Protein AF-A0A452YHR5-F1 (afdb_monomer)

Structure (mmCIF, N/CA/C/O backbone):
data_AF-A0A452YHR5-F1
#
_entry.id   AF-A0A452YHR5-F1
#
loop_
_atom_site.group_PDB
_atom_site.id
_atom_site.type_symbol
_atom_site.label_atom_id
_atom_site.label_alt_id
_atom_site.label_comp_id
_atom_site.label_asym_id
_atom_site.label_entity_id
_atom_site.label_seq_id
_atom_site.pdbx_PDB_ins_code
_atom_site.Cartn_x
_atom_site.Cartn_y
_atom_site.Cartn_z
_atom_site.occupancy
_atom_site.B_iso_or_equiv
_atom_site.auth_seq_id
_atom_site.auth_comp_id
_atom_site.auth_asym_id
_atom_site.auth_atom_id
_atom_site.pdbx_PDB_model_num
ATOM 1 N N . ARG A 1 1 ? 57.621 -4.417 43.851 1.00 45.47 1 ARG A N 1
ATOM 2 C CA . ARG A 1 1 ? 56.594 -4.831 42.864 1.00 45.47 1 ARG A CA 1
ATOM 3 C C . ARG A 1 1 ? 56.095 -3.572 42.159 1.00 45.47 1 ARG A C 1
ATOM 5 O O . ARG A 1 1 ? 55.389 -2.800 42.787 1.00 45.47 1 ARG A O 1
ATOM 12 N N . ARG A 1 2 ? 56.557 -3.298 40.933 1.00 43.91 2 ARG A N 1
ATOM 13 C CA . ARG A 1 2 ? 56.038 -2.210 40.080 1.00 43.91 2 ARG A CA 1
ATOM 14 C C . ARG A 1 2 ? 54.952 -2.798 39.167 1.00 43.91 2 ARG A C 1
ATOM 16 O O . ARG A 1 2 ? 55.156 -3.931 38.730 1.00 43.91 2 ARG A O 1
ATOM 23 N N . PRO A 1 3 ? 53.845 -2.101 38.869 1.00 44.78 3 PRO A N 1
ATOM 24 C CA . PRO A 1 3 ? 52.924 -2.553 37.839 1.00 44.78 3 PRO A CA 1
ATOM 25 C C . PRO A 1 3 ? 53.453 -2.122 36.463 1.00 44.78 3 PRO A C 1
ATOM 27 O O . PRO A 1 3 ? 53.864 -0.979 36.274 1.00 44.78 3 PRO A O 1
ATOM 30 N N . LEU A 1 4 ? 53.478 -3.058 35.516 1.00 45.41 4 LEU A N 1
ATOM 31 C CA . LEU A 1 4 ? 53.750 -2.799 34.104 1.00 45.41 4 LEU A CA 1
ATOM 32 C C . LEU A 1 4 ? 52.434 -2.352 33.455 1.00 45.41 4 LEU A C 1
ATOM 34 O O . LEU A 1 4 ? 51.514 -3.157 33.331 1.00 45.41 4 LEU A O 1
ATOM 38 N N . SER A 1 5 ? 52.320 -1.085 33.054 1.00 44.00 5 SER A N 1
ATOM 39 C CA . SER A 1 5 ? 51.242 -0.645 32.164 1.00 44.00 5 SER A CA 1
ATOM 40 C C . SER A 1 5 ? 51.628 -1.001 30.729 1.00 44.00 5 SER A C 1
ATOM 42 O O . SER A 1 5 ? 52.513 -0.375 30.145 1.00 44.00 5 SER A O 1
ATOM 44 N N . SER A 1 6 ? 50.990 -2.028 30.176 1.00 41.47 6 SER A N 1
ATOM 45 C CA . SER A 1 6 ? 51.087 -2.372 28.758 1.00 41.47 6 SER A CA 1
ATOM 46 C C . SER A 1 6 ? 50.337 -1.317 27.940 1.00 41.47 6 SER A C 1
ATOM 48 O O . SER A 1 6 ? 49.110 -1.295 27.916 1.00 41.47 6 SER A O 1
ATOM 50 N N . THR A 1 7 ? 51.063 -0.401 27.305 1.00 49.09 7 THR A N 1
ATOM 51 C CA . THR A 1 7 ? 50.499 0.478 26.277 1.00 49.09 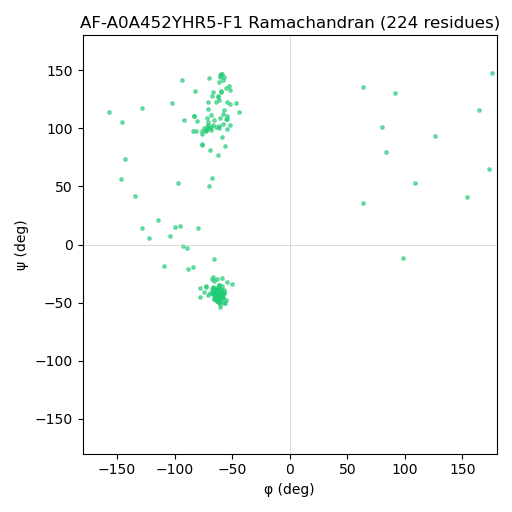7 THR A CA 1
ATOM 52 C C . THR A 1 7 ? 50.518 -0.284 24.956 1.00 49.09 7 THR A C 1
ATOM 54 O O . THR A 1 7 ? 51.556 -0.379 24.304 1.00 49.09 7 THR A O 1
ATOM 57 N N . HIS A 1 8 ? 49.384 -0.879 24.585 1.00 42.81 8 HIS A N 1
ATOM 58 C CA . HIS A 1 8 ? 49.193 -1.485 23.270 1.00 42.81 8 HIS A CA 1
ATOM 59 C C . HIS A 1 8 ? 48.975 -0.362 22.250 1.00 42.81 8 HIS A C 1
ATOM 61 O O . HIS A 1 8 ? 47.879 0.181 22.115 1.00 42.81 8 HIS A O 1
ATOM 67 N N . THR A 1 9 ? 50.047 0.052 21.583 1.00 46.38 9 THR A N 1
ATOM 68 C CA . THR A 1 9 ? 50.005 1.029 20.495 1.00 46.38 9 THR A CA 1
ATOM 69 C C . THR A 1 9 ? 49.424 0.345 19.257 1.00 46.38 9 THR A C 1
ATOM 71 O O . THR A 1 9 ? 50.116 -0.397 18.563 1.00 46.38 9 THR A O 1
ATOM 74 N N . HIS A 1 10 ? 48.135 0.562 18.982 1.00 46.38 10 HIS A N 1
ATOM 75 C CA . HIS A 1 10 ? 47.519 0.149 17.721 1.00 46.38 10 HIS A CA 1
ATOM 76 C C . HIS A 1 10 ? 48.089 1.000 16.580 1.00 46.38 10 HIS A C 1
ATOM 78 O O . HIS A 1 10 ? 47.689 2.146 16.379 1.00 46.38 10 HIS A O 1
ATOM 84 N N . HIS A 1 11 ? 49.026 0.433 15.821 1.00 48.25 11 HIS A N 1
ATOM 85 C CA . HIS A 1 11 ? 49.402 0.960 14.514 1.00 48.25 11 HIS A CA 1
ATOM 86 C C . HIS A 1 11 ? 48.226 0.766 13.549 1.00 48.25 11 HIS A C 1
ATOM 88 O O . HIS A 1 11 ? 48.025 -0.318 13.004 1.00 48.25 11 HIS A O 1
ATOM 94 N N . TYR A 1 12 ? 47.434 1.818 13.352 1.00 42.31 12 TYR A N 1
ATOM 95 C CA . TYR A 1 12 ? 46.496 1.899 12.238 1.00 42.31 12 TYR A CA 1
ATOM 96 C C . TYR A 1 12 ? 47.296 2.110 10.950 1.00 42.31 12 TYR A C 1
ATOM 98 O O . TYR A 1 12 ? 47.865 3.178 10.730 1.00 42.31 12 TYR A O 1
ATOM 106 N N . PHE A 1 13 ? 47.346 1.085 10.100 1.00 46.06 13 PHE A N 1
ATOM 107 C CA . PHE A 1 13 ? 47.679 1.275 8.693 1.00 46.06 13 PHE A CA 1
ATOM 108 C C . PHE A 1 13 ? 46.530 2.057 8.031 1.00 46.06 13 PHE A C 1
ATOM 110 O O . PHE A 1 13 ? 45.375 1.651 8.184 1.00 46.06 13 PHE A O 1
ATOM 117 N N . PRO A 1 14 ? 46.798 3.169 7.322 1.00 52.44 14 PRO A N 1
ATOM 118 C CA . PRO A 1 14 ? 45.765 3.867 6.568 1.00 52.44 14 PRO A CA 1
ATOM 119 C C . PRO A 1 14 ? 45.218 2.943 5.478 1.00 52.44 14 PRO A C 1
ATOM 121 O O . PRO A 1 14 ? 45.986 2.386 4.694 1.00 52.44 14 PRO A O 1
ATOM 124 N N . LEU A 1 15 ? 43.896 2.772 5.439 1.00 54.81 15 LEU A N 1
ATOM 125 C CA . LEU A 1 15 ? 43.231 2.092 4.332 1.00 54.81 15 LEU A CA 1
ATOM 126 C C . LEU A 1 15 ? 43.485 2.878 3.033 1.00 54.81 15 LEU A C 1
ATOM 128 O O . LEU A 1 15 ? 43.453 4.113 3.068 1.00 54.81 15 LEU A O 1
ATOM 132 N N . PRO A 1 16 ? 43.734 2.200 1.898 1.00 55.47 16 PRO A N 1
ATOM 133 C CA . PRO A 1 16 ? 43.811 2.873 0.608 1.00 55.47 16 PRO A CA 1
ATOM 134 C C . PRO A 1 16 ? 42.483 3.597 0.322 1.00 55.47 16 PRO A C 1
ATOM 136 O O . PRO A 1 16 ? 41.427 3.138 0.774 1.00 55.47 16 PRO A O 1
ATOM 139 N N . PRO A 1 17 ? 42.518 4.746 -0.376 1.00 63.16 17 PRO A N 1
ATOM 140 C CA . PRO A 1 17 ? 41.307 5.494 -0.681 1.00 63.16 17 PRO A CA 1
ATOM 141 C C . PRO A 1 17 ? 40.343 4.624 -1.504 1.00 63.16 17 PRO A C 1
ATOM 143 O O . PRO A 1 17 ? 40.800 3.795 -2.290 1.00 63.16 17 PRO A O 1
ATOM 146 N N . PRO A 1 18 ? 39.021 4.789 -1.327 1.00 61.69 18 PRO A N 1
ATOM 147 C CA . PRO A 1 18 ? 38.048 4.061 -2.124 1.00 61.69 18 PRO A CA 1
ATOM 148 C C . PRO A 1 18 ? 38.218 4.455 -3.591 1.00 61.69 18 PRO A C 1
ATOM 150 O O . PRO A 1 18 ? 38.202 5.647 -3.907 1.00 61.69 18 PRO A O 1
ATOM 153 N N . ASP A 1 19 ? 38.365 3.465 -4.471 1.00 56.28 19 ASP A N 1
ATOM 154 C CA . ASP A 1 19 ? 38.347 3.684 -5.913 1.00 56.28 19 ASP A CA 1
ATOM 155 C C . ASP A 1 19 ? 37.051 4.415 -6.268 1.00 56.28 19 ASP A C 1
ATOM 157 O O . ASP A 1 19 ? 35.945 3.886 -6.120 1.00 56.28 19 ASP A O 1
ATOM 161 N N . HIS A 1 20 ? 37.174 5.678 -6.675 1.00 58.12 20 HIS A N 1
ATOM 162 C CA . HIS A 1 20 ? 36.037 6.420 -7.183 1.00 58.12 20 HIS A CA 1
ATOM 163 C C . HIS A 1 20 ? 35.577 5.714 -8.463 1.00 58.12 20 HIS A C 1
ATOM 165 O O . HIS A 1 20 ? 36.389 5.569 -9.383 1.00 58.12 20 HIS A O 1
ATOM 171 N N . PRO A 1 21 ? 34.311 5.265 -8.558 1.00 58.03 21 PRO A N 1
ATOM 172 C CA . PRO A 1 21 ? 33.801 4.769 -9.824 1.00 58.03 21 PRO A CA 1
ATOM 173 C C . PRO A 1 21 ? 33.962 5.886 -10.862 1.00 58.03 21 PRO A C 1
ATOM 175 O O . PRO A 1 21 ? 33.830 7.063 -10.500 1.00 58.03 21 PRO A O 1
ATOM 178 N N . PRO A 1 22 ? 34.276 5.555 -12.127 1.00 53.94 22 PRO A N 1
ATOM 179 C CA . PRO A 1 22 ? 34.449 6.564 -13.158 1.00 53.94 22 PRO A CA 1
ATOM 180 C C . PRO A 1 22 ? 33.221 7.470 -13.152 1.00 53.94 22 PRO A C 1
ATOM 182 O O . PRO A 1 22 ? 32.089 6.998 -13.275 1.00 53.94 22 PRO A O 1
ATOM 185 N N . THR A 1 23 ? 33.444 8.769 -12.937 1.00 48.81 23 THR A N 1
ATOM 186 C CA . THR A 1 23 ? 32.387 9.774 -12.990 1.00 48.81 23 THR A CA 1
ATOM 187 C C . THR A 1 23 ? 31.710 9.642 -14.344 1.00 48.81 23 THR A C 1
ATOM 189 O O . THR A 1 23 ? 32.300 9.996 -15.364 1.00 48.81 23 THR A O 1
ATOM 192 N N . TYR A 1 24 ? 30.487 9.112 -14.356 1.00 51.22 24 TYR A N 1
ATOM 193 C CA . TYR A 1 24 ? 29.678 9.015 -15.559 1.00 51.22 24 TYR A CA 1
ATOM 194 C C . TYR A 1 24 ? 29.428 10.436 -16.068 1.00 51.22 24 TYR A C 1
ATOM 196 O O . TYR A 1 24 ? 28.624 11.183 -15.505 1.00 51.22 24 TYR A O 1
ATOM 204 N N . GLN A 1 25 ? 30.169 10.844 -17.096 1.00 46.34 25 GLN A N 1
ATOM 205 C CA . GLN A 1 25 ? 29.859 12.044 -17.852 1.00 46.34 25 GLN A CA 1
ATOM 206 C C . GLN A 1 25 ? 28.811 11.647 -18.888 1.00 46.34 25 GLN A C 1
ATOM 208 O O . GLN A 1 25 ? 29.137 10.896 -19.807 1.00 46.34 25 GLN A O 1
ATOM 213 N N . PRO A 1 26 ? 27.555 12.107 -18.756 1.00 50.53 26 PRO A N 1
ATOM 214 C CA . PRO A 1 26 ? 26.557 11.819 -19.768 1.00 50.53 26 PRO A CA 1
ATOM 215 C C . PRO A 1 26 ? 27.020 12.406 -21.112 1.00 50.53 26 PRO A C 1
ATOM 217 O O . PRO A 1 26 ? 27.609 13.497 -21.123 1.00 50.53 26 PRO A O 1
ATOM 220 N N . PRO A 1 27 ? 26.744 11.728 -22.240 1.00 52.50 27 PRO A N 1
ATOM 221 C CA . PRO A 1 27 ? 27.062 12.250 -23.561 1.00 52.50 27 PRO A CA 1
ATOM 222 C C . PRO A 1 27 ? 26.479 13.658 -23.707 1.00 52.50 27 PRO A C 1
ATOM 224 O O . PRO A 1 27 ? 25.356 13.936 -23.264 1.00 52.50 27 PRO A O 1
ATOM 227 N N . ARG A 1 28 ? 27.269 14.577 -24.281 1.00 57.53 28 ARG A N 1
ATOM 228 C CA . ARG A 1 28 ? 26.840 15.961 -24.513 1.00 57.53 28 ARG A CA 1
ATOM 229 C C . ARG A 1 28 ? 25.555 15.919 -25.334 1.00 57.53 28 ARG A C 1
ATOM 231 O O . ARG A 1 28 ? 25.582 15.587 -26.512 1.00 57.53 28 ARG A O 1
ATOM 238 N N . ARG A 1 29 ? 24.428 16.245 -24.693 1.00 53.81 29 ARG A N 1
ATOM 239 C CA . ARG A 1 29 ? 23.142 16.378 -25.380 1.00 53.81 29 ARG A CA 1
ATOM 240 C C . ARG A 1 29 ? 23.318 17.390 -26.517 1.00 53.81 29 ARG A C 1
ATOM 242 O O . ARG A 1 29 ? 23.868 18.466 -26.256 1.00 53.81 29 ARG A O 1
ATOM 249 N N . PRO A 1 30 ? 22.822 17.109 -27.732 1.00 49.12 30 PRO A N 1
ATOM 250 C CA . PRO A 1 30 ? 22.628 18.148 -28.730 1.00 49.12 30 PRO A CA 1
ATOM 251 C C . PRO A 1 30 ? 21.810 19.273 -28.091 1.00 49.12 30 PRO A C 1
ATOM 253 O O . PRO A 1 30 ? 20.826 19.007 -27.390 1.00 49.12 30 PRO A O 1
ATOM 256 N N . ILE A 1 31 ? 22.241 20.521 -28.275 1.00 50.75 31 ILE A N 1
ATOM 257 C CA . ILE A 1 31 ? 21.547 21.693 -27.738 1.00 50.75 31 ILE A CA 1
ATOM 258 C C . ILE A 1 31 ? 20.153 21.716 -28.368 1.00 50.75 31 ILE A C 1
ATOM 260 O O . ILE A 1 31 ? 19.977 22.114 -29.514 1.00 50.75 31 ILE A O 1
ATOM 264 N N . SER A 1 32 ? 19.151 21.249 -27.624 1.00 49.28 32 SER A N 1
ATOM 265 C CA . SER A 1 32 ? 17.760 21.388 -28.035 1.00 49.28 32 SER A CA 1
ATOM 266 C C . SER A 1 32 ? 17.417 22.879 -28.010 1.00 49.28 32 SER A C 1
ATOM 268 O O . SER A 1 32 ? 17.696 23.533 -26.997 1.00 49.28 32 SER A O 1
ATOM 270 N N . PRO A 1 33 ? 16.814 23.447 -29.068 1.00 50.03 33 PRO A N 1
ATOM 271 C CA . PRO A 1 33 ? 16.429 24.846 -29.056 1.00 50.03 33 PRO A CA 1
ATOM 272 C C . PRO A 1 33 ? 15.446 25.088 -27.908 1.00 50.03 33 PRO A C 1
ATOM 274 O O . PRO A 1 33 ? 14.494 24.337 -27.681 1.00 50.03 33 PRO A O 1
ATOM 277 N N . HIS A 1 34 ? 15.738 26.132 -27.140 1.00 45.03 34 HIS A N 1
ATOM 278 C CA . HIS A 1 34 ? 15.062 26.511 -25.909 1.00 45.03 34 HIS A CA 1
ATOM 279 C C . HIS A 1 34 ? 13.545 26.657 -26.147 1.00 45.03 34 HIS A C 1
ATOM 281 O O . HIS A 1 34 ? 13.065 27.684 -26.625 1.00 45.03 34 HIS A O 1
ATOM 287 N N . ARG A 1 35 ? 12.744 25.641 -25.795 1.00 48.53 35 ARG A N 1
ATOM 288 C CA . ARG A 1 35 ? 11.279 25.780 -25.781 1.00 48.53 35 ARG A CA 1
ATOM 289 C C . ARG A 1 35 ? 10.891 26.675 -24.607 1.00 48.53 35 ARG A C 1
ATOM 291 O O . ARG A 1 35 ? 10.840 26.232 -23.459 1.00 48.53 35 ARG A O 1
ATOM 298 N N . HIS A 1 36 ? 10.603 27.942 -24.893 1.00 45.09 36 HIS A N 1
ATOM 299 C CA . HIS A 1 36 ? 9.968 28.856 -23.949 1.00 45.09 36 HIS A CA 1
ATOM 300 C C . HIS A 1 36 ? 8.615 28.277 -23.496 1.00 45.09 36 HIS A C 1
ATOM 302 O O . HIS A 1 36 ? 7.618 28.308 -24.218 1.00 45.09 36 HIS A O 1
ATOM 308 N N . ARG A 1 37 ? 8.563 27.737 -22.272 1.00 40.94 37 ARG A N 1
ATOM 309 C CA . ARG A 1 37 ? 7.302 27.386 -21.604 1.00 40.94 37 ARG A CA 1
ATOM 310 C C . ARG A 1 37 ? 6.603 28.671 -21.161 1.00 40.94 37 ARG A C 1
ATOM 312 O O . ARG A 1 37 ? 6.883 29.195 -20.085 1.00 40.94 37 ARG A O 1
ATOM 319 N N . TYR A 1 38 ? 5.634 29.138 -21.941 1.00 35.88 38 TYR A N 1
ATOM 320 C CA . TYR A 1 38 ? 4.624 30.062 -21.427 1.00 35.88 38 TYR A CA 1
ATOM 321 C C . TYR A 1 38 ? 3.768 29.341 -20.380 1.00 35.88 38 TYR A C 1
ATOM 323 O O . TYR A 1 38 ? 2.947 28.474 -20.684 1.00 35.88 38 TYR A O 1
ATOM 331 N N . ARG A 1 39 ? 3.968 29.699 -19.111 1.00 38.19 39 ARG A N 1
ATOM 332 C CA . ARG A 1 39 ? 3.195 29.198 -17.973 1.00 38.19 39 ARG A CA 1
ATOM 333 C C . ARG A 1 39 ? 1.825 29.890 -17.960 1.00 38.19 39 ARG A C 1
ATOM 335 O O . ARG A 1 39 ? 1.651 30.911 -17.302 1.00 38.19 39 ARG A O 1
ATOM 342 N N . ARG A 1 40 ? 0.831 29.357 -18.682 1.00 39.91 40 ARG A N 1
ATOM 343 C CA . ARG A 1 40 ? -0.568 29.784 -18.487 1.00 39.91 40 ARG A CA 1
ATOM 344 C C . ARG A 1 40 ? -1.039 29.317 -17.107 1.00 39.91 40 ARG A C 1
ATOM 346 O O . ARG A 1 40 ? -1.214 28.122 -16.880 1.00 39.91 40 ARG A O 1
ATOM 353 N N . ARG A 1 41 ? -1.262 30.265 -16.191 1.00 37.56 41 ARG A N 1
ATOM 354 C CA . ARG A 1 41 ? -2.019 30.040 -14.950 1.00 37.56 41 ARG A CA 1
ATOM 355 C C . ARG A 1 41 ? -3.413 29.529 -15.326 1.00 37.56 41 ARG A C 1
ATOM 357 O O . ARG A 1 41 ? -4.177 30.261 -15.950 1.00 37.56 41 ARG A O 1
ATOM 364 N N . ARG A 1 42 ? -3.750 28.293 -14.953 1.00 38.25 42 ARG A N 1
ATOM 365 C CA . ARG A 1 42 ? -5.140 27.823 -14.947 1.00 38.25 42 ARG A CA 1
ATOM 366 C C . ARG A 1 42 ? -5.662 27.837 -13.517 1.00 38.25 42 ARG A C 1
ATOM 368 O O . ARG A 1 42 ? -5.069 27.249 -12.620 1.00 38.25 42 ARG A O 1
ATOM 375 N N . SER A 1 43 ? -6.740 28.598 -13.367 1.00 35.34 43 SER A N 1
ATOM 376 C CA . SER A 1 43 ? -7.567 28.754 -12.178 1.00 35.34 43 SER A CA 1
ATOM 377 C C . SER A 1 43 ? -8.194 27.421 -11.762 1.00 35.34 43 SER A C 1
ATOM 379 O O . SER A 1 43 ? -8.524 26.590 -12.609 1.00 35.34 43 SER A O 1
ATOM 381 N N . SER A 1 44 ? -8.337 27.244 -10.453 1.00 41.94 44 SER A N 1
ATOM 382 C CA . SER A 1 44 ? -8.972 26.118 -9.775 1.00 41.94 44 SER A CA 1
ATOM 383 C C . SER A 1 44 ? -10.439 25.934 -10.174 1.00 41.94 44 SER A C 1
ATOM 385 O O . SER A 1 44 ? -11.226 26.876 -10.098 1.00 41.94 44 SER A O 1
ATOM 387 N N . GLY A 1 45 ? -10.820 24.698 -10.496 1.00 35.03 45 GLY A N 1
ATOM 388 C CA . GLY A 1 45 ? -12.211 24.286 -10.664 1.00 35.03 45 GLY A CA 1
ATOM 389 C C . GLY A 1 45 ? -12.365 22.780 -10.462 1.00 35.03 45 GLY A C 1
ATOM 390 O O . GLY A 1 45 ? -11.830 21.988 -11.232 1.00 35.03 45 GLY A O 1
ATOM 391 N N . SER A 1 46 ? -13.078 22.399 -9.405 1.00 42.22 46 SER A N 1
ATOM 392 C CA . SER A 1 46 ? -13.462 21.027 -9.059 1.00 42.22 46 SER A CA 1
ATOM 393 C C . SER A 1 46 ? -14.515 20.455 -10.018 1.00 42.22 46 SER A C 1
ATOM 395 O O . SER A 1 46 ? -15.437 21.184 -10.380 1.00 42.22 46 SER A O 1
ATOM 397 N N . ARG A 1 47 ? -14.427 19.147 -10.331 1.00 37.50 47 ARG A N 1
ATOM 398 C CA . ARG A 1 47 ? -15.516 18.143 -10.544 1.00 37.50 47 ARG A CA 1
ATOM 399 C C . ARG A 1 47 ? -14.925 16.912 -11.260 1.00 37.50 47 ARG A C 1
ATOM 401 O O . ARG A 1 47 ? -14.272 17.050 -12.278 1.00 37.50 47 ARG A O 1
ATOM 408 N N . SER A 1 48 ? -14.915 15.744 -10.620 1.00 34.66 48 SER A N 1
ATOM 409 C CA . SER A 1 48 ? -15.974 14.715 -10.608 1.00 34.66 48 SER A CA 1
ATOM 410 C C . SER A 1 48 ? -15.997 13.808 -11.852 1.00 34.66 48 SER A C 1
ATOM 412 O O . SER A 1 48 ? -16.554 14.167 -12.877 1.00 34.66 48 SER A O 1
ATOM 414 N N . SER A 1 49 ? -15.436 12.608 -11.651 1.00 39.47 49 SER A N 1
ATOM 415 C CA . SER A 1 49 ? -15.969 11.272 -11.971 1.00 39.47 49 SER A CA 1
ATOM 416 C C . SER A 1 49 ? -16.260 10.817 -13.418 1.00 39.47 49 SER A C 1
ATOM 418 O O . SER A 1 49 ? -17.022 11.431 -14.155 1.00 39.47 49 SER A O 1
ATOM 420 N N . ARG A 1 50 ? -15.811 9.567 -13.650 1.00 38.31 50 ARG A N 1
ATOM 421 C CA . ARG A 1 50 ? -16.215 8.533 -14.630 1.00 38.31 50 ARG A CA 1
ATOM 422 C C . ARG A 1 50 ? -15.497 8.478 -15.981 1.00 38.31 50 ARG A C 1
ATOM 424 O O . ARG A 1 50 ? -15.516 9.420 -16.758 1.00 38.31 50 ARG A O 1
ATOM 431 N N . GLY A 1 51 ? -15.063 7.256 -16.303 1.00 33.41 51 GLY A N 1
ATOM 432 C CA . GLY A 1 51 ? -15.095 6.732 -17.666 1.00 33.41 51 GLY A CA 1
ATOM 433 C C . GLY A 1 51 ? -13.760 6.221 -18.181 1.00 33.41 51 GLY A C 1
ATOM 434 O O . GLY A 1 51 ? -12.999 6.969 -18.779 1.00 33.41 51 GLY A O 1
ATOM 435 N N . THR A 1 52 ? -13.533 4.921 -18.014 1.00 43.84 52 THR A N 1
ATOM 436 C CA . THR A 1 52 ? -12.654 4.113 -18.861 1.00 43.84 52 THR A CA 1
ATOM 437 C C . THR A 1 52 ? -12.925 4.388 -20.339 1.00 43.84 52 THR A C 1
ATOM 439 O O . THR A 1 52 ? -14.037 4.160 -20.813 1.00 43.84 52 THR A O 1
ATOM 442 N N . LYS A 1 53 ? -11.893 4.816 -21.073 1.00 43.12 53 LYS A N 1
ATOM 443 C CA . LYS A 1 53 ? -11.739 4.569 -22.511 1.00 43.12 53 LYS A CA 1
ATOM 444 C C . LYS A 1 53 ? -10.254 4.400 -22.817 1.00 43.12 53 LYS A C 1
ATOM 446 O O . LYS A 1 53 ? -9.509 5.372 -22.866 1.00 43.12 53 LYS A O 1
ATOM 451 N N . ASN A 1 54 ? -9.856 3.153 -23.052 1.00 43.94 54 ASN A N 1
ATOM 452 C CA . ASN A 1 54 ? -8.783 2.860 -23.993 1.00 43.94 54 ASN A CA 1
ATOM 453 C C . ASN A 1 54 ? -9.179 3.511 -25.317 1.00 43.94 54 ASN A C 1
ATOM 455 O O . ASN A 1 54 ? -10.270 3.211 -25.796 1.00 43.94 54 ASN A O 1
ATOM 459 N N . SER A 1 55 ? -8.351 4.395 -25.868 1.00 34.62 55 SER A N 1
ATOM 460 C CA . SER A 1 55 ? -8.216 4.613 -27.311 1.00 34.62 55 SER A CA 1
ATOM 461 C C . SER A 1 55 ? -7.254 5.769 -27.575 1.00 34.62 55 SER A C 1
ATOM 463 O O . SER A 1 55 ? -7.267 6.771 -26.864 1.00 34.62 55 SER A O 1
ATOM 465 N N . CYS A 1 56 ? -6.544 5.645 -28.693 1.00 35.19 56 CYS A N 1
ATOM 466 C CA . CYS A 1 56 ? -5.958 6.730 -29.471 1.00 35.19 56 CYS A CA 1
ATOM 467 C C . CYS A 1 56 ? -4.591 7.257 -29.014 1.00 35.19 56 CYS A C 1
ATOM 469 O O . CYS A 1 56 ? -4.457 8.389 -28.558 1.00 35.19 56 CYS A O 1
ATOM 471 N N . MET A 1 57 ? -3.547 6.516 -29.388 1.00 35.41 57 MET A N 1
ATOM 472 C CA . MET A 1 57 ? -2.519 7.123 -30.241 1.00 35.41 57 MET A CA 1
ATOM 473 C C . MET A 1 57 ? -3.217 7.651 -31.505 1.00 35.41 57 MET A C 1
ATOM 475 O O . MET A 1 57 ? -3.359 6.939 -32.493 1.00 35.41 57 MET A O 1
ATOM 479 N N . ALA A 1 58 ? -3.768 8.861 -31.439 1.00 38.53 58 ALA A N 1
ATOM 480 C CA . ALA A 1 58 ? -4.277 9.571 -32.603 1.00 38.53 58 ALA A CA 1
ATOM 481 C C . ALA A 1 58 ? -3.661 10.965 -32.602 1.00 38.53 58 ALA A C 1
ATOM 483 O O . ALA A 1 58 ? -3.887 11.751 -31.682 1.00 38.53 58 ALA A O 1
ATOM 484 N N . GLY A 1 59 ? -2.886 11.243 -33.647 1.00 33.34 59 GLY A N 1
ATOM 485 C CA . GLY A 1 59 ? -2.364 12.572 -33.934 1.00 33.34 59 GLY A CA 1
ATOM 486 C C . GLY A 1 59 ? -0.865 12.736 -33.713 1.00 33.34 59 GLY A C 1
ATOM 487 O O . GLY A 1 59 ? -0.457 13.705 -33.079 1.00 33.34 59 GLY A O 1
ATOM 488 N N . VAL A 1 60 ? -0.029 11.872 -34.301 1.00 38.81 60 VAL A N 1
ATOM 489 C CA . VAL A 1 60 ? 1.213 12.412 -34.872 1.00 38.81 60 VAL A CA 1
ATOM 490 C C . VAL A 1 60 ? 0.763 13.152 -36.124 1.00 38.81 60 VAL A C 1
ATOM 492 O O . VAL A 1 60 ? 0.422 12.546 -37.134 1.00 38.81 60 VAL A O 1
ATOM 495 N N . GLN A 1 61 ? 0.611 14.470 -36.003 1.00 39.44 61 GLN A N 1
ATOM 496 C CA . GLN A 1 61 ? 0.393 15.334 -37.151 1.00 39.44 61 GLN A CA 1
ATOM 497 C C . GLN A 1 61 ? 1.656 15.235 -38.010 1.00 39.44 61 GLN A C 1
ATOM 499 O O . GLN A 1 61 ? 2.683 15.834 -37.708 1.00 39.44 61 GLN A O 1
ATOM 504 N N . GLU A 1 62 ? 1.553 14.439 -39.063 1.00 45.09 62 GLU A N 1
ATOM 505 C CA . GLU A 1 62 ? 2.539 14.170 -40.108 1.00 45.09 62 GLU A CA 1
ATOM 506 C C . GLU A 1 62 ? 2.743 15.396 -41.015 1.00 45.09 62 GLU A C 1
ATOM 508 O O . GLU A 1 62 ? 2.597 15.346 -42.231 1.00 45.09 62 GLU A O 1
ATOM 513 N N . ARG A 1 63 ? 2.973 16.566 -40.410 1.00 43.94 63 ARG A N 1
ATOM 514 C CA . ARG A 1 63 ? 3.051 17.859 -41.100 1.00 43.94 63 ARG A CA 1
ATOM 515 C C . ARG A 1 63 ? 4.121 18.728 -40.449 1.00 43.94 63 ARG A C 1
ATOM 517 O O . ARG A 1 63 ? 3.782 19.652 -39.721 1.00 43.94 63 ARG A O 1
ATOM 524 N N . GLN A 1 64 ? 5.386 18.387 -40.686 1.00 37.28 64 GLN A N 1
ATOM 525 C CA . GLN A 1 64 ? 6.514 19.322 -40.857 1.00 37.28 64 GLN A CA 1
ATOM 526 C C . GLN A 1 64 ? 7.828 18.529 -40.939 1.00 37.28 64 GLN A C 1
ATOM 528 O O . GLN A 1 64 ? 8.695 18.627 -40.080 1.00 37.28 64 GLN A O 1
ATOM 533 N N . TYR A 1 65 ? 7.975 17.725 -41.989 1.00 38.00 65 TYR A N 1
ATOM 534 C CA . TYR A 1 65 ? 9.295 17.269 -42.447 1.00 38.00 65 TYR A CA 1
ATOM 535 C C . TYR A 1 65 ? 9.623 17.824 -43.844 1.00 38.00 65 TYR A C 1
ATOM 537 O O . TYR A 1 65 ? 10.491 17.314 -44.529 1.00 38.00 65 TYR A O 1
ATOM 545 N N . GLU A 1 66 ? 8.951 18.910 -44.238 1.00 35.38 66 GLU A N 1
ATOM 546 C CA . GLU A 1 66 ? 9.049 19.534 -45.570 1.00 35.38 66 GLU A CA 1
ATOM 547 C C . GLU A 1 66 ? 9.343 21.048 -45.500 1.00 35.38 66 GLU A C 1
ATOM 549 O O . GLU A 1 66 ? 9.198 21.766 -46.478 1.00 35.38 66 GLU A O 1
ATOM 554 N N . GLU A 1 67 ? 9.761 21.576 -44.342 1.00 40.50 67 GLU A N 1
ATOM 555 C CA . GLU A 1 67 ? 10.107 23.008 -44.204 1.00 40.50 67 GLU A CA 1
ATOM 556 C C . GLU A 1 67 ? 11.539 23.262 -43.709 1.00 40.50 67 GLU A C 1
ATOM 558 O O . GLU A 1 67 ? 11.920 24.409 -43.495 1.00 40.50 67 GLU A O 1
ATOM 563 N N . PHE A 1 68 ? 12.366 22.219 -43.567 1.00 37.16 68 PHE A N 1
ATOM 564 C CA . PHE A 1 68 ? 13.785 22.376 -43.209 1.00 37.16 68 PHE A CA 1
ATOM 565 C C . PHE A 1 68 ? 14.764 22.051 -44.351 1.00 37.16 68 PHE A C 1
ATOM 567 O O . PHE A 1 68 ? 15.888 22.535 -44.334 1.00 37.16 68 PHE A O 1
ATOM 574 N N . PHE A 1 69 ? 14.330 21.329 -45.391 1.00 37.25 69 PHE A N 1
ATOM 575 C CA . PHE A 1 69 ? 15.093 21.158 -46.642 1.00 37.25 69 PHE A CA 1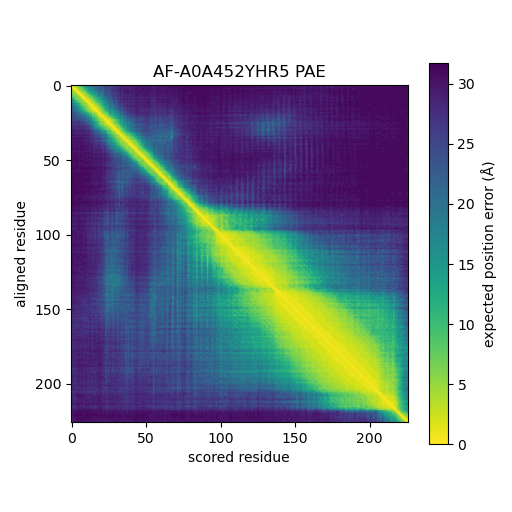
ATOM 576 C C . PHE A 1 69 ? 14.684 22.167 -47.733 1.00 37.25 69 PHE A C 1
ATOM 578 O O . PHE A 1 69 ? 15.011 22.011 -48.907 1.00 37.25 69 PHE A O 1
ATOM 585 N N . GLY A 1 70 ? 13.978 23.235 -47.351 1.00 42.88 70 GLY A N 1
ATOM 586 C CA . GLY A 1 70 ? 13.630 24.336 -48.241 1.00 42.88 70 GLY A CA 1
ATOM 587 C C . GLY A 1 70 ? 14.827 25.246 -48.491 1.00 42.88 70 GLY A C 1
ATOM 588 O O . GLY A 1 70 ? 14.975 26.259 -47.811 1.00 42.88 70 GLY A O 1
ATOM 589 N N . GLY A 1 71 ? 15.669 24.903 -49.469 1.00 41.78 71 GLY A N 1
ATOM 590 C CA . GLY A 1 71 ? 16.640 25.863 -49.995 1.00 41.78 71 GLY A CA 1
ATOM 591 C C . GLY A 1 71 ? 17.912 25.309 -50.619 1.00 41.78 71 GLY A C 1
ATOM 592 O O . GLY A 1 71 ? 18.961 25.892 -50.393 1.00 41.78 71 GLY A O 1
ATOM 593 N N . PHE A 1 72 ? 17.853 24.233 -51.401 1.00 37.78 72 PHE A N 1
ATOM 594 C CA . PHE A 1 72 ? 18.882 23.963 -52.414 1.00 37.78 72 PHE A CA 1
ATOM 595 C C . PHE A 1 72 ? 18.236 23.278 -53.624 1.00 37.78 72 PHE A C 1
ATOM 597 O O . PHE A 1 72 ? 18.603 22.179 -54.024 1.00 37.78 72 PHE A O 1
ATOM 604 N N . TYR A 1 73 ? 17.225 23.930 -54.207 1.00 41.22 73 TYR A N 1
ATOM 605 C CA . TYR A 1 73 ? 16.924 23.670 -55.611 1.00 41.22 73 TYR A CA 1
ATOM 606 C C . TYR A 1 73 ? 18.130 24.194 -56.387 1.00 41.22 73 TYR A C 1
ATOM 608 O O . TYR A 1 73 ? 18.325 25.405 -56.497 1.00 41.22 73 TYR A O 1
ATOM 616 N N . PHE A 1 74 ? 18.992 23.280 -56.831 1.00 41.25 74 PHE A N 1
ATOM 617 C CA . PHE A 1 74 ? 19.888 23.576 -57.935 1.00 41.25 74 PHE A CA 1
ATOM 618 C C . PHE A 1 74 ? 18.964 23.954 -59.090 1.00 41.25 74 PHE A C 1
ATOM 620 O O . PHE A 1 74 ? 18.144 23.145 -59.518 1.00 41.25 74 PHE A O 1
ATOM 627 N N . ASP A 1 75 ? 19.005 25.217 -59.492 1.00 41.69 75 ASP A N 1
ATOM 628 C CA . ASP A 1 75 ? 18.263 25.715 -60.640 1.00 41.69 75 ASP A CA 1
ATOM 629 C C . ASP A 1 75 ? 18.914 25.092 -61.887 1.00 41.69 75 ASP A C 1
ATOM 631 O O . ASP A 1 75 ? 19.820 25.669 -62.489 1.00 41.69 75 ASP A O 1
ATOM 635 N N . GLU A 1 76 ? 18.554 23.842 -62.204 1.00 52.59 76 GLU A N 1
ATOM 636 C CA . GLU A 1 76 ? 19.130 23.093 -63.333 1.00 52.59 76 GLU A CA 1
ATOM 637 C C . GLU A 1 76 ? 18.773 23.715 -64.694 1.00 52.59 76 GLU A C 1
ATOM 639 O O . GLU A 1 76 ? 19.427 23.425 -65.694 1.00 52.59 76 GLU A O 1
ATOM 644 N N . ASP A 1 77 ? 17.825 24.653 -64.740 1.00 51.34 77 ASP A N 1
ATOM 645 C CA . ASP A 1 77 ? 17.375 25.288 -65.980 1.00 51.34 77 ASP A CA 1
ATOM 646 C C . ASP A 1 77 ? 18.173 26.553 -66.370 1.00 51.34 77 ASP A C 1
ATOM 648 O O . ASP A 1 77 ? 17.967 27.105 -67.453 1.00 51.34 77 ASP A O 1
ATOM 652 N N . ALA A 1 78 ? 19.133 27.008 -65.552 1.00 53.47 78 ALA A N 1
ATOM 653 C CA . ALA A 1 78 ? 19.958 28.187 -65.858 1.00 53.47 78 ALA A CA 1
ATOM 654 C C . ALA A 1 78 ? 21.295 27.876 -66.571 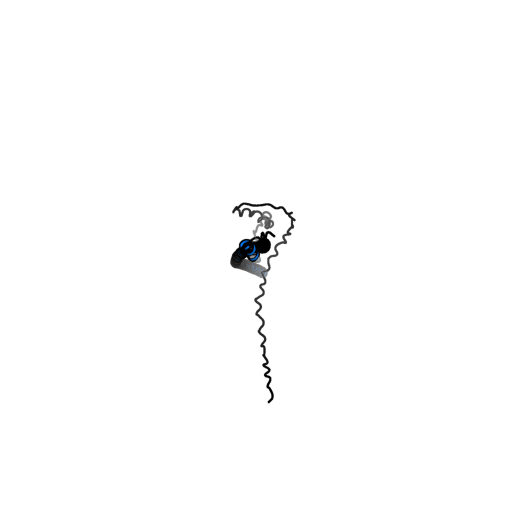1.00 53.47 78 ALA A C 1
ATOM 656 O O . ALA A 1 78 ? 22.033 28.804 -66.919 1.00 53.47 78 ALA A O 1
ATOM 657 N N . LEU A 1 79 ? 21.619 26.600 -66.827 1.00 53.66 79 LEU A N 1
ATOM 658 C CA . LEU A 1 79 ? 22.873 26.196 -67.483 1.00 53.66 79 LEU A CA 1
ATOM 659 C C . LEU A 1 79 ? 22.683 25.143 -68.588 1.00 53.66 79 LEU A C 1
ATOM 661 O O . LEU A 1 79 ? 23.505 24.251 -68.752 1.00 53.66 79 LEU A O 1
ATOM 665 N N . SER A 1 80 ? 21.648 25.272 -69.414 1.00 53.94 80 SER A N 1
ATOM 666 C CA . SER A 1 80 ? 21.574 24.575 -70.709 1.00 53.94 80 SER A CA 1
ATOM 667 C C . SER A 1 80 ? 22.035 25.496 -71.843 1.00 53.94 80 SER A C 1
ATOM 669 O O . SER A 1 80 ? 21.349 25.736 -72.833 1.00 53.94 80 SER A O 1
ATOM 671 N N . LYS A 1 81 ? 23.228 26.078 -71.689 1.00 56.78 81 LYS A N 1
ATOM 672 C CA . LYS A 1 81 ? 23.958 26.614 -72.838 1.00 56.78 81 LYS A CA 1
ATOM 673 C C . LYS A 1 81 ? 24.848 25.479 -73.305 1.00 56.78 81 LYS A C 1
ATOM 675 O O . LYS A 1 81 ? 25.799 25.153 -72.604 1.00 56.78 81 LYS A O 1
ATOM 680 N N . ASP A 1 82 ? 24.510 24.867 -74.435 1.00 60.88 82 ASP A N 1
ATOM 681 C CA . ASP A 1 82 ? 25.327 23.831 -75.066 1.00 60.88 82 ASP A CA 1
ATOM 682 C C . ASP A 1 82 ? 26.711 24.421 -75.372 1.00 60.88 82 ASP A C 1
ATOM 684 O O . ASP A 1 82 ? 26.931 25.089 -76.385 1.00 60.88 82 ASP A O 1
ATOM 688 N N . ILE A 1 83 ? 27.647 24.253 -74.438 1.00 64.06 83 ILE A N 1
ATOM 689 C CA . ILE A 1 83 ? 29.050 24.579 -74.652 1.00 64.06 83 ILE A CA 1
ATOM 690 C C . ILE A 1 83 ? 29.546 23.509 -75.616 1.00 64.06 83 ILE A C 1
ATOM 692 O O . ILE A 1 83 ? 29.703 22.351 -75.242 1.00 64.06 83 ILE A O 1
ATOM 696 N N . SER A 1 84 ? 29.735 23.887 -76.879 1.00 66.50 84 SER A N 1
ATOM 697 C CA . SER A 1 84 ? 30.320 23.001 -77.881 1.00 66.50 84 SER A CA 1
ATOM 698 C C . SER A 1 84 ? 31.730 22.613 -77.427 1.00 66.50 84 SER A C 1
ATOM 700 O O . SER A 1 84 ? 32.630 23.448 -77.443 1.00 66.50 84 SER A O 1
ATOM 702 N N . LEU A 1 85 ? 31.915 21.355 -77.014 1.00 63.06 85 LEU A N 1
ATOM 703 C CA . LEU A 1 85 ? 33.203 20.774 -76.596 1.00 63.06 85 LEU A CA 1
ATOM 704 C C . LEU A 1 85 ? 34.079 20.364 -77.797 1.00 63.06 85 LEU A C 1
ATOM 706 O O . LEU A 1 85 ? 35.040 19.613 -77.651 1.00 63.06 85 LEU A O 1
ATOM 710 N N . ASP A 1 86 ? 33.737 20.830 -78.996 1.00 72.50 86 ASP A N 1
ATOM 711 C CA . ASP A 1 86 ? 34.447 20.494 -80.225 1.00 72.50 86 ASP A CA 1
ATOM 712 C C . ASP A 1 86 ? 35.826 21.179 -80.241 1.00 72.50 86 ASP A C 1
ATOM 714 O O . ASP A 1 86 ? 35.927 22.405 -80.191 1.00 72.50 86 ASP A O 1
ATOM 718 N N . GLY A 1 87 ? 36.895 20.378 -80.253 1.00 65.81 87 GLY A N 1
ATOM 719 C CA . GLY A 1 87 ? 38.286 20.840 -80.144 1.00 65.81 87 GLY A CA 1
ATOM 720 C C . GLY A 1 87 ? 38.904 20.747 -78.742 1.00 65.81 87 GLY A C 1
ATOM 721 O O . GLY A 1 87 ? 40.131 20.822 -78.634 1.00 65.81 87 GLY A O 1
ATOM 722 N N . LEU A 1 88 ? 38.106 20.485 -77.698 1.00 75.81 88 LEU A N 1
ATOM 723 C CA . LEU A 1 88 ? 38.609 20.290 -76.331 1.00 75.81 88 LEU A CA 1
ATOM 724 C C . LEU A 1 88 ? 39.561 19.090 -76.244 1.00 75.81 88 LEU A C 1
ATOM 726 O O . LEU A 1 88 ? 40.559 19.140 -75.533 1.00 75.81 88 LEU A O 1
ATOM 730 N N . ASP A 1 89 ? 39.299 18.036 -77.018 1.00 75.50 89 ASP A N 1
ATOM 731 C CA . ASP A 1 89 ? 40.159 16.851 -77.081 1.00 75.50 89 ASP A CA 1
ATOM 732 C C . ASP A 1 89 ? 41.582 17.207 -77.528 1.00 75.50 89 ASP A C 1
ATOM 734 O O . ASP A 1 89 ? 42.558 16.644 -77.036 1.00 75.50 89 ASP A O 1
ATOM 738 N N . LYS A 1 90 ? 41.715 18.187 -78.430 1.00 74.38 90 LYS A N 1
ATOM 739 C CA . LYS A 1 90 ? 43.008 18.639 -78.946 1.00 74.38 90 LYS A CA 1
ATOM 740 C C . LYS A 1 90 ? 43.765 19.482 -77.916 1.00 74.38 90 LYS A C 1
ATOM 742 O O . LYS A 1 90 ? 44.963 19.278 -77.756 1.00 74.38 90 LYS A O 1
ATOM 747 N N . GLU A 1 91 ? 43.074 20.369 -77.198 1.00 69.69 91 GLU A N 1
ATOM 748 C CA . GLU A 1 91 ? 43.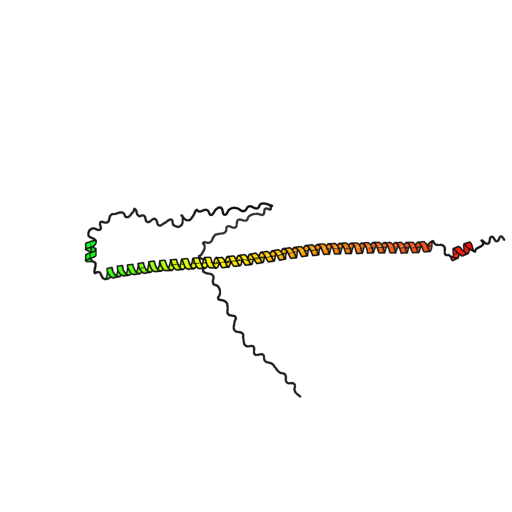657 21.143 -76.088 1.00 69.69 91 GLU A CA 1
ATOM 749 C C . GLU A 1 91 ? 44.037 20.240 -74.904 1.00 69.69 91 GLU A C 1
ATOM 751 O O . GLU A 1 91 ? 45.085 20.419 -74.282 1.00 69.69 91 GLU A O 1
ATOM 756 N N . LEU A 1 92 ? 43.229 19.215 -74.622 1.00 72.00 92 LEU A N 1
ATOM 757 C CA . LEU A 1 92 ? 43.522 18.230 -73.589 1.00 72.00 92 LEU A CA 1
ATOM 758 C C . LEU A 1 92 ? 44.773 17.418 -73.944 1.00 72.00 92 LEU A C 1
ATOM 760 O O . LEU A 1 92 ? 45.631 17.263 -73.079 1.00 72.00 92 LEU A O 1
ATOM 764 N N . GLU A 1 93 ? 44.909 16.961 -75.198 1.00 70.12 93 GLU A N 1
ATOM 765 C CA . GLU A 1 93 ? 46.121 16.305 -75.728 1.00 70.12 93 GLU A CA 1
ATOM 766 C C . GLU A 1 93 ? 47.375 17.183 -75.608 1.00 70.12 93 GLU A C 1
ATOM 768 O O . GLU A 1 93 ? 48.436 16.695 -75.218 1.00 70.12 93 GLU A O 1
ATOM 773 N N . GLU A 1 94 ? 47.257 18.481 -75.893 1.00 73.06 94 GLU A N 1
ATOM 774 C CA . GLU A 1 94 ? 48.368 19.440 -75.844 1.00 73.06 94 GLU A CA 1
ATOM 775 C C . GLU A 1 94 ? 48.871 19.677 -74.407 1.00 73.06 94 GLU A C 1
ATOM 777 O O . GLU A 1 94 ? 50.067 19.883 -74.178 1.00 73.06 94 GLU A O 1
ATOM 782 N N . HIS A 1 95 ? 47.978 19.557 -73.419 1.00 65.19 95 HIS A N 1
ATOM 783 C CA . HIS A 1 95 ? 48.270 19.757 -71.998 1.00 65.19 95 HIS A CA 1
ATOM 784 C C . HIS A 1 95 ? 48.397 18.460 -71.173 1.00 65.19 95 HIS A C 1
ATOM 786 O O . HIS A 1 95 ? 48.578 18.532 -69.954 1.00 65.19 95 HIS A O 1
ATOM 792 N N . LYS A 1 96 ? 48.387 17.275 -71.804 1.00 66.19 96 LYS A N 1
ATOM 793 C CA . LYS A 1 96 ? 48.449 15.963 -71.119 1.00 66.19 96 LYS A CA 1
ATOM 794 C C . LYS A 1 96 ? 49.629 15.775 -70.172 1.00 66.19 96 LYS A C 1
ATOM 796 O O . LYS A 1 96 ? 49.501 15.078 -69.170 1.00 66.19 96 LYS A O 1
ATOM 801 N N . ASN A 1 97 ? 50.766 16.392 -70.481 1.00 71.81 97 ASN A N 1
ATOM 802 C CA . ASN A 1 97 ? 52.009 16.215 -69.729 1.00 71.81 97 ASN A CA 1
ATOM 803 C C . ASN A 1 97 ? 52.276 17.355 -68.736 1.00 71.81 97 ASN A C 1
ATOM 805 O O . ASN A 1 97 ? 53.400 17.503 -68.258 1.00 71.81 97 ASN A O 1
ATOM 809 N N . TYR A 1 98 ? 51.277 18.188 -68.422 1.00 81.38 98 TYR A N 1
ATOM 810 C CA . TYR A 1 98 ? 51.429 19.160 -67.344 1.00 81.38 98 TYR A CA 1
ATOM 811 C C . TYR A 1 98 ? 51.454 18.430 -65.998 1.00 81.38 98 TYR A C 1
ATOM 813 O O . TYR A 1 98 ? 50.409 18.114 -65.430 1.00 81.38 98 TYR A O 1
ATOM 821 N N . ASP A 1 99 ? 52.655 18.227 -65.455 1.00 81.75 99 ASP A N 1
ATOM 822 C CA . ASP A 1 99 ? 52.878 17.637 -64.126 1.00 81.75 99 ASP A CA 1
ATOM 823 C C . ASP A 1 99 ? 52.028 18.314 -63.034 1.00 81.75 99 ASP A C 1
ATOM 825 O O . ASP A 1 99 ? 51.528 17.673 -62.108 1.00 81.75 99 ASP A O 1
ATOM 829 N N . VAL A 1 100 ? 51.799 19.625 -63.165 1.00 84.25 100 VAL A N 1
ATOM 830 C CA . VAL A 1 100 ? 50.930 20.400 -62.267 1.00 84.25 100 VAL A CA 1
ATOM 831 C C . VAL A 1 100 ? 49.457 19.990 -62.404 1.00 84.25 100 VAL A C 1
ATOM 833 O O . VAL A 1 100 ? 48.778 19.826 -61.398 1.00 84.25 100 VAL A O 1
ATOM 836 N N . LEU A 1 101 ? 48.950 19.769 -63.618 1.00 83.56 101 LEU A N 1
ATOM 837 C CA . LEU A 1 101 ? 47.561 19.349 -63.832 1.00 83.56 101 LEU A CA 1
ATOM 838 C C . LEU A 1 101 ? 47.343 17.902 -63.368 1.00 83.56 101 LEU A C 1
ATOM 840 O O . LEU A 1 101 ? 46.376 17.624 -62.664 1.00 83.56 101 LEU A O 1
ATOM 844 N N . ILE A 1 102 ? 48.279 17.002 -63.685 1.00 84.94 102 ILE A N 1
ATOM 845 C CA . ILE A 1 102 ? 48.263 15.607 -63.218 1.00 84.94 102 ILE A CA 1
ATOM 846 C C . ILE A 1 102 ? 48.294 15.557 -61.681 1.00 84.94 102 ILE A C 1
ATOM 848 O O . ILE A 1 102 ? 47.515 14.829 -61.064 1.00 84.94 102 ILE A O 1
ATOM 852 N N . SER A 1 103 ? 49.149 16.354 -61.033 1.00 84.94 103 SER A N 1
ATOM 853 C CA . SER A 1 103 ? 49.213 16.407 -59.565 1.00 84.94 103 SER A CA 1
ATOM 854 C C . SER A 1 103 ? 47.949 16.995 -58.930 1.00 84.94 103 SER A C 1
ATOM 856 O O . SER A 1 103 ? 47.501 16.485 -57.904 1.00 84.94 103 SER A O 1
ATOM 858 N N . ILE A 1 104 ? 47.321 18.003 -59.545 1.00 87.62 104 ILE A N 1
ATOM 859 C CA . ILE A 1 104 ? 46.036 18.547 -59.080 1.00 87.62 104 ILE A CA 1
ATOM 860 C C . ILE A 1 104 ? 44.916 17.507 -59.216 1.00 87.62 104 ILE A C 1
ATOM 862 O O . ILE A 1 104 ? 44.183 17.292 -58.251 1.00 87.62 104 ILE A O 1
ATOM 866 N N . LEU A 1 105 ? 44.797 16.831 -60.364 1.00 86.00 105 LEU A N 1
ATOM 867 C CA . LEU A 1 105 ? 43.757 15.821 -60.599 1.00 86.00 105 LEU A CA 1
ATOM 868 C C . LEU A 1 105 ? 43.926 14.602 -59.681 1.00 86.00 105 LEU A C 1
ATOM 870 O O . LEU A 1 105 ? 42.965 14.186 -59.040 1.00 86.00 105 LEU A O 1
ATOM 874 N N . THR A 1 106 ? 45.150 14.089 -59.534 1.00 87.62 106 THR A N 1
ATOM 875 C CA . THR A 1 106 ? 45.442 12.970 -58.616 1.00 87.62 106 THR A CA 1
ATOM 876 C C . THR A 1 106 ? 45.248 13.349 -57.146 1.00 87.62 106 THR A C 1
ATOM 878 O O . THR A 1 106 ? 44.860 12.510 -56.334 1.00 87.62 106 THR A O 1
ATOM 881 N N . ASN A 1 107 ? 45.487 14.607 -56.765 1.00 90.12 107 ASN A N 1
ATOM 882 C CA . ASN A 1 107 ? 45.172 15.084 -55.420 1.00 90.12 107 ASN A CA 1
ATOM 883 C C . ASN A 1 107 ? 43.658 15.262 -55.211 1.00 90.12 107 ASN A C 1
ATOM 885 O O . ASN A 1 107 ? 43.158 14.950 -54.134 1.00 90.12 107 ASN A O 1
ATOM 889 N N . GLY A 1 108 ? 42.926 15.713 -56.233 1.00 89.62 108 GLY A N 1
ATOM 890 C CA . GLY A 1 108 ? 41.464 15.792 -56.213 1.00 89.62 108 GLY A CA 1
ATOM 891 C C . GLY A 1 108 ? 40.801 14.417 -56.086 1.00 89.62 108 GLY A C 1
ATOM 892 O O . GLY A 1 108 ? 39.847 14.263 -55.324 1.00 89.62 108 GLY A O 1
ATOM 893 N N . GLU A 1 109 ? 41.349 13.402 -56.758 1.00 89.50 109 GLU A N 1
ATOM 894 C CA . GLU A 1 109 ? 40.946 11.999 -56.603 1.00 89.50 109 GLU A CA 1
ATOM 895 C C . GLU A 1 109 ? 41.166 11.519 -55.160 1.00 89.50 109 GLU A C 1
ATOM 897 O O . GLU A 1 109 ? 40.215 11.107 -54.501 1.00 89.50 109 GLU A O 1
ATOM 902 N N . LYS A 1 110 ? 42.366 11.728 -54.597 1.00 92.25 110 LYS A N 1
ATOM 903 C CA . LYS A 1 110 ? 42.654 11.410 -53.185 1.00 92.25 110 LYS A CA 1
ATOM 904 C C . LYS A 1 110 ? 41.724 12.127 -52.206 1.00 92.25 110 LYS A C 1
ATOM 906 O O . LYS A 1 110 ? 41.338 11.546 -51.197 1.00 92.25 110 LYS A O 1
ATOM 911 N N . GLN A 1 111 ? 41.375 13.386 -52.466 1.00 90.56 111 GLN A N 1
ATOM 912 C CA . GLN A 1 111 ? 40.450 14.140 -51.616 1.00 90.56 111 GLN A CA 1
ATOM 913 C C . GLN A 1 111 ? 39.025 13.581 -51.682 1.00 90.56 111 GLN A C 1
ATOM 915 O O . GLN A 1 111 ? 38.368 13.503 -50.645 1.00 90.56 111 GLN A O 1
ATOM 920 N N . ARG A 1 112 ? 38.560 13.150 -52.861 1.00 91.62 112 ARG A N 1
ATOM 921 C CA . ARG A 1 112 ? 37.273 12.451 -53.007 1.00 91.62 112 ARG A CA 1
ATOM 922 C C . ARG A 1 112 ? 37.275 11.101 -52.294 1.00 91.62 112 ARG A C 1
ATOM 924 O O . ARG A 1 112 ? 36.308 10.785 -51.606 1.00 91.62 112 ARG A O 1
ATOM 931 N N . ASP A 1 113 ? 38.359 10.343 -52.393 1.00 91.69 113 ASP A N 1
ATOM 932 C CA . ASP A 1 113 ? 38.497 9.065 -51.687 1.00 91.69 113 ASP A CA 1
ATOM 933 C C . ASP A 1 113 ? 38.501 9.269 -50.165 1.00 91.69 113 ASP A C 1
ATOM 935 O O . ASP A 1 113 ? 37.845 8.541 -49.423 1.00 91.69 113 ASP A O 1
ATOM 939 N N . MET A 1 114 ? 39.171 10.318 -49.678 1.00 91.31 114 MET A N 1
ATOM 940 C CA . MET A 1 114 ? 39.120 10.693 -48.263 1.00 91.31 114 MET A CA 1
ATOM 941 C C . MET A 1 114 ? 37.719 11.136 -47.832 1.00 91.31 114 MET A C 1
ATOM 943 O O . MET A 1 114 ? 37.278 10.742 -46.755 1.00 91.31 114 MET A O 1
ATOM 947 N N . ALA A 1 115 ? 37.016 11.928 -48.645 1.00 93.06 115 ALA A N 1
ATOM 948 C CA . ALA A 1 115 ? 35.658 12.375 -48.344 1.00 93.06 115 ALA A CA 1
ATOM 949 C C . ALA A 1 115 ? 34.686 11.190 -48.257 1.00 93.06 115 ALA A C 1
ATOM 951 O O . ALA A 1 115 ? 34.015 11.032 -47.241 1.00 93.06 115 ALA A O 1
ATOM 952 N N . THR A 1 116 ? 34.697 10.303 -49.255 1.00 94.44 116 THR A N 1
ATOM 953 C CA . THR A 1 116 ? 33.855 9.093 -49.269 1.00 94.44 116 THR A CA 1
ATOM 954 C C . THR A 1 116 ? 34.177 8.149 -48.108 1.00 94.44 116 THR A C 1
ATOM 956 O O . THR A 1 116 ? 33.271 7.597 -47.485 1.00 94.44 116 THR A O 1
ATOM 959 N N . MET A 1 117 ? 35.454 8.005 -47.740 1.00 94.12 117 MET A N 1
ATOM 960 C CA . MET A 1 117 ? 35.862 7.231 -46.566 1.00 94.12 117 MET A CA 1
ATOM 961 C C . MET A 1 117 ? 35.383 7.866 -45.251 1.00 94.12 117 MET A C 1
ATOM 963 O O . MET A 1 117 ? 34.923 7.156 -44.358 1.00 94.12 117 MET A O 1
ATOM 967 N N . VAL A 1 118 ? 35.486 9.191 -45.103 1.00 95.12 118 VAL A N 1
ATOM 968 C CA . VAL A 1 118 ? 35.006 9.905 -43.907 1.00 95.12 118 VAL A CA 1
ATOM 969 C C . VAL A 1 118 ? 33.486 9.819 -43.792 1.00 95.12 118 VAL A C 1
ATOM 971 O O . VAL A 1 118 ? 32.991 9.579 -42.695 1.00 95.12 118 VAL A O 1
ATOM 974 N N . GLU A 1 119 ? 32.754 9.953 -44.897 1.00 93.38 119 GLU A N 1
ATOM 975 C CA . GLU A 1 119 ? 31.299 9.761 -44.944 1.00 93.38 119 GLU A CA 1
ATOM 976 C C . GLU A 1 119 ? 30.907 8.334 -44.545 1.00 93.38 119 GLU A C 1
ATOM 978 O O . GLU A 1 119 ? 30.016 8.153 -43.715 1.00 93.38 119 GLU A O 1
ATOM 983 N N . GLY A 1 120 ? 31.620 7.323 -45.053 1.00 94.31 120 GLY A N 1
ATOM 984 C CA . GLY A 1 120 ? 31.424 5.929 -44.650 1.00 94.31 120 GLY A CA 1
ATOM 985 C C . GLY A 1 120 ? 31.676 5.711 -43.156 1.00 94.31 120 GLY A C 1
ATOM 986 O O . GLY A 1 120 ? 30.842 5.131 -42.462 1.00 94.31 120 GLY A O 1
ATOM 987 N N . ASN A 1 121 ? 32.785 6.237 -42.631 1.00 95.31 121 ASN A N 1
ATOM 988 C CA . ASN A 1 121 ? 33.101 6.165 -41.202 1.00 95.31 121 ASN A CA 1
ATOM 989 C C . ASN A 1 121 ? 32.054 6.886 -40.344 1.00 95.31 121 ASN A C 1
ATOM 991 O O . ASN A 1 121 ? 31.689 6.386 -39.283 1.00 95.31 121 ASN A O 1
ATOM 995 N N . LEU A 1 122 ? 31.555 8.042 -40.791 1.00 94.94 122 LEU A N 1
ATOM 996 C CA . LEU A 1 122 ? 30.506 8.778 -40.091 1.00 94.94 122 LEU A CA 1
ATOM 997 C C . LEU A 1 122 ? 29.197 7.982 -40.066 1.00 94.94 122 LEU A C 1
ATOM 999 O O . LEU A 1 122 ? 28.576 7.893 -39.010 1.00 94.94 122 LEU A O 1
ATOM 1003 N N . GLY A 1 123 ? 28.827 7.352 -41.184 1.00 94.19 123 GLY A N 1
ATOM 1004 C CA . GLY A 1 123 ? 27.660 6.472 -41.259 1.00 94.19 123 GLY A CA 1
ATOM 1005 C C . GLY A 1 123 ? 27.773 5.258 -40.332 1.00 94.19 123 GLY A C 1
ATOM 1006 O O . GLY A 1 123 ? 26.807 4.913 -39.655 1.00 94.19 123 GLY A O 1
ATOM 1007 N N . HIS A 1 124 ? 28.959 4.650 -40.236 1.00 94.12 124 HIS A N 1
ATOM 1008 C CA . HIS A 1 124 ? 29.216 3.567 -39.282 1.00 94.12 124 HIS A CA 1
ATOM 1009 C C . HIS A 1 124 ? 29.108 4.036 -37.828 1.00 94.12 124 HIS A C 1
ATOM 1011 O O . HIS A 1 124 ? 28.420 3.402 -37.033 1.00 94.12 124 HIS A O 1
ATOM 1017 N N . ILE A 1 125 ? 29.715 5.177 -37.489 1.00 95.25 125 ILE A N 1
ATOM 1018 C CA . ILE A 1 125 ? 29.626 5.751 -36.139 1.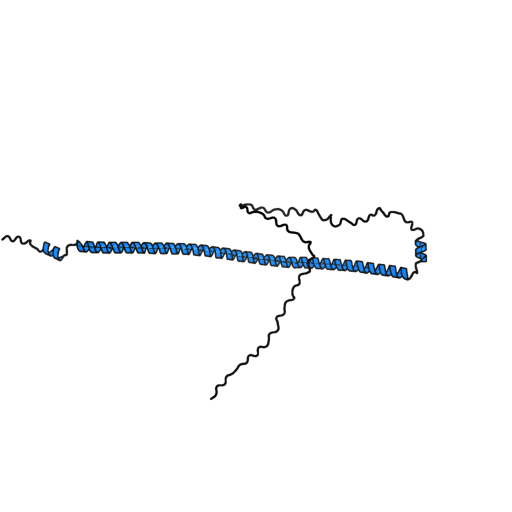00 95.25 125 ILE A CA 1
ATOM 1019 C C . ILE A 1 125 ? 28.172 6.084 -35.783 1.00 95.25 125 ILE A C 1
ATOM 1021 O O . ILE A 1 125 ? 27.746 5.845 -34.657 1.00 95.25 125 ILE A O 1
ATOM 1025 N N . GLU A 1 126 ? 27.394 6.630 -36.717 1.00 95.38 126 GLU A N 1
ATOM 1026 C CA . GLU A 1 126 ? 25.978 6.923 -36.487 1.00 95.38 126 GLU A CA 1
ATOM 1027 C C . GLU A 1 126 ? 25.174 5.646 -36.213 1.00 95.38 126 GLU A C 1
ATOM 1029 O O . GLU A 1 126 ? 24.396 5.606 -35.258 1.00 95.38 126 GLU A O 1
ATOM 1034 N N . GLN A 1 127 ? 25.399 4.587 -36.995 1.00 95.44 127 GLN A N 1
ATOM 1035 C CA . GLN A 1 127 ? 24.769 3.284 -36.768 1.00 95.44 127 GLN A CA 1
ATOM 1036 C C . GLN A 1 127 ? 25.135 2.702 -35.399 1.00 95.44 127 GLN A C 1
ATOM 1038 O O . GLN A 1 127 ? 24.240 2.257 -34.678 1.00 95.44 127 GLN A O 1
ATOM 1043 N N . ASP A 1 128 ? 26.409 2.765 -35.014 1.00 94.44 128 ASP A N 1
ATOM 1044 C CA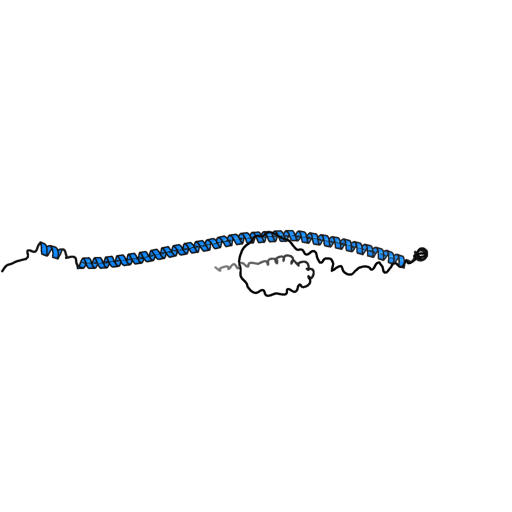 . ASP A 1 128 ? 26.878 2.294 -33.709 1.00 94.44 128 ASP A CA 1
ATOM 1045 C C . ASP A 1 128 ? 26.229 3.084 -32.561 1.00 94.44 128 ASP A C 1
ATOM 1047 O O . ASP A 1 128 ? 25.744 2.499 -31.594 1.00 94.44 128 ASP A O 1
ATOM 1051 N N . LEU A 1 129 ? 26.123 4.412 -32.688 1.00 94.25 129 LEU A N 1
ATOM 1052 C CA . LEU A 1 129 ? 25.471 5.261 -31.686 1.00 94.25 129 LEU A CA 1
ATOM 1053 C C . LEU A 1 129 ? 23.970 4.985 -31.561 1.00 94.25 129 LEU A C 1
ATOM 1055 O O . LEU A 1 129 ? 23.432 4.994 -30.451 1.00 94.25 129 LEU A O 1
ATOM 1059 N N . ILE A 1 130 ? 23.280 4.749 -32.679 1.00 93.00 130 ILE A N 1
ATOM 1060 C CA . ILE A 1 130 ? 21.866 4.352 -32.667 1.00 93.00 130 ILE A CA 1
ATOM 1061 C C . ILE A 1 130 ? 21.718 3.000 -31.967 1.00 93.00 130 ILE A C 1
ATOM 1063 O O . ILE A 1 130 ? 20.818 2.832 -31.141 1.00 93.00 130 ILE A O 1
ATOM 1067 N N . GLN A 1 131 ? 22.609 2.053 -32.259 1.00 92.75 131 GLN A N 1
ATOM 1068 C CA . GLN A 1 131 ? 22.580 0.725 -31.663 1.00 92.75 131 GLN A CA 1
ATOM 1069 C C . GLN A 1 131 ? 22.824 0.770 -30.148 1.00 92.75 131 GLN A C 1
ATOM 1071 O O . GLN A 1 131 ? 22.091 0.124 -29.393 1.00 92.75 131 GLN A O 1
ATOM 1076 N N . ASP A 1 132 ? 23.795 1.564 -29.696 1.00 91.75 132 ASP A N 1
ATOM 1077 C CA . ASP A 1 132 ? 24.054 1.792 -28.273 1.00 91.75 132 ASP A CA 1
ATOM 1078 C C . ASP A 1 132 ? 22.863 2.477 -27.590 1.00 91.75 132 ASP A C 1
ATOM 1080 O O . ASP A 1 132 ? 22.447 2.058 -26.511 1.00 91.75 132 ASP A O 1
ATOM 1084 N N . TYR A 1 133 ? 22.235 3.461 -28.244 1.00 91.94 133 TYR A N 1
ATOM 1085 C CA . TYR A 1 133 ? 21.034 4.109 -27.713 1.00 91.94 133 TYR A CA 1
ATOM 1086 C C . TYR A 1 133 ? 19.858 3.134 -27.548 1.00 91.94 133 TYR A C 1
ATOM 1088 O O . TYR A 1 133 ? 19.160 3.178 -26.531 1.00 91.94 133 TYR A O 1
ATOM 1096 N N . ILE A 1 134 ? 19.630 2.249 -28.525 1.00 88.50 134 ILE A N 1
ATOM 1097 C CA . ILE A 1 134 ? 18.584 1.218 -28.443 1.00 88.50 134 ILE A CA 1
ATOM 1098 C C . ILE A 1 134 ? 18.884 0.250 -27.296 1.00 88.50 134 ILE A C 1
ATOM 1100 O O . ILE A 1 134 ? 18.002 -0.060 -26.501 1.00 88.50 134 ILE A O 1
ATOM 1104 N N . LYS A 1 135 ? 20.137 -0.183 -27.158 1.00 89.38 135 LYS A N 1
ATOM 1105 C CA . LYS A 1 135 ? 20.552 -1.085 -26.080 1.00 89.38 135 LYS A CA 1
ATOM 1106 C C . LYS A 1 135 ? 20.385 -0.455 -24.693 1.00 89.38 135 LYS A C 1
ATOM 1108 O O . LYS A 1 135 ? 19.917 -1.113 -23.763 1.00 89.38 135 LYS A O 1
ATOM 1113 N N . ASP A 1 136 ? 20.736 0.818 -24.547 1.00 89.19 136 ASP A N 1
ATOM 1114 C CA . ASP A 1 136 ? 20.537 1.558 -23.298 1.00 89.19 136 ASP A CA 1
ATOM 1115 C C . ASP A 1 136 ? 19.046 1.764 -22.984 1.00 89.19 136 ASP A C 1
ATOM 1117 O O . ASP A 1 136 ? 18.661 1.838 -21.811 1.00 89.19 136 ASP A O 1
ATOM 1121 N N . ASN A 1 137 ? 18.186 1.819 -24.008 1.00 90.50 137 ASN A N 1
ATOM 1122 C CA . ASN A 1 137 ? 16.739 1.907 -23.830 1.00 90.50 137 ASN A CA 1
ATOM 1123 C C . ASN A 1 137 ? 16.174 0.682 -23.101 1.00 90.50 137 ASN A C 1
ATOM 1125 O O . ASN A 1 137 ? 15.402 0.864 -22.161 1.00 90.50 137 ASN A O 1
ATOM 1129 N N . ASP A 1 138 ? 16.610 -0.529 -23.455 1.00 90.00 138 ASP A N 1
ATOM 1130 C CA . ASP A 1 138 ? 16.177 -1.760 -22.778 1.00 90.00 138 ASP A CA 1
ATOM 1131 C C . ASP A 1 138 ? 16.522 -1.725 -21.282 1.00 90.00 138 ASP A C 1
ATOM 1133 O O . ASP A 1 138 ? 15.701 -2.068 -20.431 1.00 90.00 138 ASP A O 1
ATOM 1137 N N . SER A 1 139 ? 17.716 -1.231 -20.938 1.00 92.31 139 SER A N 1
ATOM 1138 C CA . SER A 1 139 ? 18.138 -1.044 -19.543 1.00 92.31 139 SER A CA 1
ATOM 1139 C C . SER A 1 139 ? 17.249 -0.039 -18.797 1.00 92.31 139 SER A C 1
ATOM 1141 O O . SER A 1 139 ? 16.864 -0.268 -17.647 1.00 92.31 139 SER A O 1
ATOM 1143 N N . LEU A 1 140 ? 16.861 1.059 -19.455 1.00 91.94 140 LEU A N 1
ATOM 1144 C CA . LEU A 1 140 ? 15.941 2.048 -18.888 1.00 91.94 140 LEU A CA 1
ATOM 1145 C C . LEU A 1 140 ? 14.536 1.471 -18.679 1.00 91.94 140 LEU A C 1
ATOM 1147 O O . LEU A 1 140 ? 13.914 1.769 -17.658 1.00 91.94 140 LEU A O 1
ATOM 1151 N N . VAL A 1 141 ? 14.045 0.652 -19.613 1.00 94.44 141 VAL A N 1
ATOM 1152 C CA . VAL A 1 141 ? 12.756 -0.044 -19.484 1.00 94.44 141 VAL A CA 1
ATOM 1153 C C . VAL A 1 141 ? 12.792 -1.006 -18.298 1.00 94.44 141 VAL A C 1
ATOM 1155 O O . VAL A 1 141 ? 11.913 -0.938 -17.443 1.00 94.44 141 VAL A O 1
ATOM 1158 N N . LEU A 1 142 ? 13.852 -1.806 -18.159 1.00 95.56 142 LEU A N 1
ATOM 1159 C CA . LEU A 1 142 ? 14.020 -2.697 -17.006 1.00 95.56 142 LEU A CA 1
ATOM 1160 C C . LEU A 1 142 ? 14.043 -1.934 -15.677 1.00 95.56 142 LEU A C 1
ATOM 1162 O O . LEU A 1 142 ? 13.411 -2.355 -14.709 1.00 95.56 142 LEU A O 1
ATOM 1166 N N . LEU A 1 143 ? 14.746 -0.800 -15.616 1.00 95.94 143 LEU A N 1
ATOM 1167 C CA . LEU A 1 143 ? 14.756 0.042 -14.420 1.00 95.94 143 LEU A CA 1
ATOM 1168 C C . LEU A 1 143 ? 13.362 0.604 -14.117 1.00 95.94 143 LEU A C 1
ATOM 1170 O O . LEU A 1 143 ? 12.953 0.646 -12.957 1.00 95.94 143 LEU A O 1
ATOM 1174 N N . HIS A 1 144 ? 12.632 1.042 -15.142 1.00 96.81 144 HIS A N 1
ATOM 1175 C CA . HIS A 1 144 ? 11.261 1.514 -14.985 1.00 96.81 144 HIS A CA 1
ATOM 1176 C C . HIS A 1 144 ? 10.353 0.410 -14.429 1.00 96.81 144 HIS A C 1
ATOM 1178 O O . HIS A 1 144 ? 9.587 0.673 -13.503 1.00 96.81 144 HIS A O 1
ATOM 1184 N N . ASP A 1 145 ? 10.480 -0.817 -14.929 1.00 97.12 145 ASP A N 1
ATOM 1185 C CA . ASP A 1 145 ? 9.709 -1.962 -14.444 1.00 97.12 145 ASP A CA 1
ATOM 1186 C C . ASP A 1 145 ? 10.052 -2.288 -12.982 1.00 97.12 145 ASP A C 1
ATOM 1188 O O . ASP A 1 145 ? 9.154 -2.457 -12.161 1.00 97.12 145 ASP A O 1
ATOM 1192 N N . GLN A 1 146 ? 11.332 -2.243 -12.600 1.00 97.88 146 GLN A N 1
ATOM 1193 C CA . GLN A 1 146 ? 11.752 -2.416 -11.202 1.00 97.88 146 GLN A CA 1
ATOM 1194 C C . GLN A 1 146 ? 11.205 -1.328 -10.270 1.00 97.88 146 GLN A C 1
ATOM 1196 O O . GLN A 1 146 ? 10.797 -1.616 -9.141 1.00 97.88 146 GLN A O 1
ATOM 1201 N N . ILE A 1 147 ? 11.206 -0.069 -10.717 1.00 97.69 147 ILE A N 1
ATOM 1202 C CA . ILE A 1 147 ? 10.605 1.041 -9.966 1.00 97.69 147 ILE A CA 1
ATOM 1203 C C . ILE A 1 147 ? 9.098 0.811 -9.832 1.00 97.69 147 ILE A C 1
ATOM 1205 O O . ILE A 1 147 ? 8.550 0.983 -8.744 1.00 97.69 147 ILE A O 1
ATOM 1209 N N . HIS A 1 148 ? 8.442 0.372 -10.905 1.00 97.94 148 HIS A N 1
ATOM 1210 C CA . HIS A 1 148 ? 7.017 0.077 -10.895 1.00 97.94 148 HIS A CA 1
ATOM 1211 C C . HIS A 1 148 ? 6.668 -1.054 -9.918 1.00 97.94 148 HIS A C 1
ATOM 1213 O O . HIS A 1 148 ? 5.732 -0.919 -9.127 1.00 97.94 148 HIS A O 1
ATOM 1219 N N . ASP A 1 149 ? 7.458 -2.125 -9.897 1.00 98.06 149 ASP A N 1
ATOM 1220 C CA . ASP A 1 149 ? 7.306 -3.219 -8.939 1.00 98.06 149 ASP A CA 1
ATOM 1221 C C . ASP A 1 149 ? 7.479 -2.729 -7.494 1.00 98.06 149 ASP A C 1
ATOM 1223 O O . ASP A 1 149 ? 6.703 -3.096 -6.605 1.00 98.06 149 ASP A O 1
ATOM 1227 N N . CYS A 1 150 ? 8.447 -1.840 -7.250 1.00 98.19 150 CYS A N 1
ATOM 1228 C CA . CYS A 1 150 ? 8.620 -1.212 -5.941 1.00 98.19 150 CYS A CA 1
ATOM 1229 C C . CYS A 1 150 ? 7.399 -0.364 -5.550 1.00 98.19 150 CYS A C 1
ATOM 1231 O O . CYS A 1 150 ? 6.946 -0.453 -4.407 1.00 98.19 150 CYS A O 1
ATOM 1233 N N . ASP A 1 151 ? 6.828 0.410 -6.476 1.00 98.25 151 ASP A N 1
ATOM 1234 C CA . ASP A 1 151 ? 5.608 1.190 -6.234 1.00 98.25 151 ASP A CA 1
ATOM 1235 C C . ASP A 1 151 ? 4.411 0.289 -5.891 1.00 98.25 151 ASP A C 1
ATOM 1237 O O . ASP A 1 151 ? 3.622 0.617 -4.998 1.00 98.25 151 ASP A O 1
ATOM 1241 N N . ILE A 1 152 ? 4.288 -0.875 -6.539 1.00 98.06 152 ILE A N 1
ATOM 1242 C CA . ILE A 1 152 ? 3.261 -1.873 -6.212 1.00 98.06 152 ILE A CA 1
ATOM 1243 C C . ILE A 1 152 ? 3.447 -2.374 -4.776 1.00 98.06 152 ILE A C 1
ATOM 1245 O O . ILE A 1 152 ? 2.489 -2.371 -3.997 1.00 98.06 152 ILE A O 1
ATOM 1249 N N . VAL A 1 153 ? 4.666 -2.764 -4.396 1.00 98.25 153 VAL A N 1
ATOM 1250 C CA . VAL A 1 153 ? 4.967 -3.238 -3.033 1.00 98.25 153 VAL A CA 1
ATOM 1251 C C . VAL A 1 153 ? 4.699 -2.141 -1.996 1.00 98.25 153 VAL A C 1
ATOM 1253 O O . VAL A 1 153 ? 4.049 -2.396 -0.979 1.00 98.25 153 VAL A O 1
ATOM 1256 N N . LEU A 1 154 ? 5.124 -0.902 -2.256 1.00 98.38 154 LEU A N 1
ATOM 1257 C CA . LEU A 1 154 ? 4.854 0.239 -1.374 1.00 98.38 154 LEU A CA 1
ATOM 1258 C C . LEU A 1 154 ? 3.353 0.518 -1.244 1.00 98.38 154 LEU A C 1
ATOM 1260 O O . LEU A 1 154 ? 2.875 0.807 -0.144 1.00 98.38 154 LEU A O 1
ATOM 1264 N N . SER A 1 155 ? 2.594 0.380 -2.330 1.00 98.38 155 SER A N 1
ATOM 1265 C CA . SER A 1 155 ? 1.135 0.515 -2.315 1.00 98.38 155 SER A CA 1
ATOM 1266 C C . SER A 1 155 ? 0.470 -0.560 -1.451 1.00 98.38 155 SER A C 1
ATOM 1268 O O . SER A 1 155 ? -0.398 -0.253 -0.627 1.00 98.38 155 SER A O 1
ATOM 1270 N N . GLN A 1 156 ? 0.926 -1.812 -1.554 1.00 98.25 156 GLN A N 1
ATOM 1271 C CA . GLN A 1 156 ? 0.443 -2.914 -0.716 1.00 98.25 156 GLN A CA 1
ATOM 1272 C C . GLN A 1 156 ? 0.724 -2.662 0.771 1.00 98.25 156 GLN A C 1
ATOM 1274 O O . GLN A 1 156 ? -0.175 -2.818 1.603 1.00 98.25 156 GLN A O 1
ATOM 1279 N N . ILE A 1 157 ? 1.935 -2.208 1.109 1.00 98.25 157 ILE A N 1
ATOM 1280 C CA . ILE A 1 157 ? 2.292 -1.821 2.482 1.00 98.25 157 ILE A CA 1
ATOM 1281 C C . ILE A 1 157 ? 1.401 -0.669 2.959 1.00 98.25 157 ILE A C 1
ATOM 1283 O O . ILE A 1 157 ? 0.879 -0.714 4.074 1.00 98.25 157 ILE A O 1
ATOM 1287 N N . GLY A 1 158 ? 1.169 0.335 2.111 1.00 97.75 158 GLY A N 1
ATOM 1288 C CA . GLY A 1 158 ? 0.273 1.450 2.409 1.00 97.75 158 GLY A CA 1
ATOM 1289 C C . GLY A 1 158 ? -1.151 0.988 2.728 1.00 97.75 158 GLY A C 1
ATOM 1290 O O . GLY A 1 158 ? -1.730 1.409 3.733 1.00 97.75 158 GLY A O 1
ATOM 1291 N N . SER A 1 159 ? -1.694 0.067 1.930 1.00 97.69 159 SER A N 1
ATOM 1292 C CA . SER A 1 159 ? -3.012 -0.527 2.169 1.00 97.69 159 SER A CA 1
ATOM 1293 C C . SER A 1 159 ? -3.059 -1.313 3.482 1.00 97.69 159 SER A C 1
ATOM 1295 O O . SER A 1 159 ? -4.021 -1.184 4.242 1.00 97.69 159 SER A O 1
ATOM 1297 N N . LEU A 1 160 ? -2.022 -2.098 3.785 1.00 98.06 160 LEU A N 1
ATOM 1298 C CA . LEU A 1 160 ? -1.943 -2.876 5.022 1.00 98.06 160 LEU A CA 1
ATOM 1299 C C . LEU A 1 160 ? -1.885 -1.973 6.263 1.00 98.06 160 LEU A C 1
ATOM 1301 O O . LEU A 1 160 ? -2.637 -2.181 7.217 1.00 98.06 160 LEU A O 1
ATOM 1305 N N . LEU A 1 161 ? -1.039 -0.939 6.240 1.00 98.25 161 LEU A N 1
ATOM 1306 C CA . LEU A 1 161 ? -0.926 0.031 7.334 1.00 98.25 161 LEU A CA 1
ATOM 1307 C C . LEU A 1 161 ? -2.226 0.815 7.537 1.00 98.25 161 LEU A C 1
ATOM 1309 O O . LEU A 1 161 ? -2.640 1.035 8.678 1.00 98.25 161 LEU A O 1
ATOM 1313 N N . SER A 1 162 ? -2.902 1.192 6.448 1.00 98.00 162 SER A N 1
ATOM 1314 C CA . SER A 1 162 ? -4.228 1.812 6.520 1.00 98.00 162 SER A CA 1
ATOM 1315 C C . SER A 1 162 ? -5.247 0.872 7.175 1.00 98.00 162 SER A C 1
ATOM 1317 O O . SER A 1 162 ? -5.983 1.288 8.073 1.00 98.00 162 SER A O 1
ATOM 1319 N N . GLY A 1 163 ? -5.222 -0.415 6.814 1.00 98.00 163 GLY A N 1
ATOM 1320 C CA . GLY A 1 163 ? -6.017 -1.453 7.469 1.00 98.00 163 GLY A CA 1
ATOM 1321 C C . GLY A 1 163 ? -5.754 -1.525 8.975 1.00 98.00 163 GLY A C 1
ATOM 1322 O O . GLY A 1 163 ? -6.691 -1.433 9.771 1.00 98.00 163 GLY A O 1
ATOM 1323 N N . PHE A 1 164 ? -4.488 -1.597 9.399 1.00 98.12 164 PHE A N 1
ATOM 1324 C CA . PHE A 1 164 ? -4.141 -1.601 10.825 1.00 98.12 164 PHE A CA 1
ATOM 1325 C C . PHE A 1 164 ? -4.614 -0.348 11.560 1.00 98.12 164 PHE A C 1
ATOM 1327 O O . PHE A 1 164 ? -5.125 -0.455 12.675 1.00 98.12 164 PHE A O 1
ATOM 1334 N N . GLN A 1 165 ? -4.518 0.830 10.943 1.00 97.69 165 GLN A N 1
ATOM 1335 C CA . GLN A 1 165 ? -5.032 2.065 11.532 1.00 97.69 165 GLN A CA 1
ATOM 1336 C C . GLN A 1 165 ? -6.544 1.984 11.791 1.00 97.69 165 GLN A C 1
ATOM 1338 O O . GLN A 1 165 ? -7.012 2.400 12.856 1.00 97.69 165 GLN A O 1
ATOM 1343 N N . VAL A 1 166 ? -7.311 1.449 10.837 1.00 98.06 166 VAL A N 1
ATOM 1344 C CA . VAL A 1 166 ? -8.759 1.253 10.991 1.00 98.06 166 VAL A CA 1
ATOM 1345 C C . VAL A 1 166 ? -9.048 0.256 12.113 1.00 98.06 166 VAL A C 1
ATOM 1347 O O . VAL A 1 166 ? -9.848 0.561 13.000 1.00 98.06 166 VAL A O 1
ATOM 1350 N N . HIS A 1 167 ? -8.362 -0.888 12.131 1.00 97.94 167 HIS A N 1
ATOM 1351 C CA . HIS A 1 167 ? -8.554 -1.908 13.163 1.00 97.94 167 HIS A CA 1
ATOM 1352 C C . HIS A 1 167 ? -8.211 -1.398 14.567 1.00 97.94 167 HIS A C 1
ATOM 1354 O O . HIS A 1 167 ? -9.006 -1.580 15.487 1.00 97.94 167 HIS A O 1
ATOM 1360 N N . ILE A 1 168 ? -7.090 -0.689 14.739 1.00 98.00 168 ILE A N 1
ATOM 1361 C CA . ILE A 1 168 ? -6.706 -0.100 16.032 1.00 98.00 168 ILE A CA 1
ATOM 1362 C C . ILE A 1 168 ? -7.732 0.945 16.472 1.00 98.00 168 ILE A C 1
ATOM 1364 O O . ILE A 1 168 ? -8.076 1.011 17.654 1.00 98.00 168 ILE A O 1
ATOM 1368 N N . ARG A 1 169 ? -8.253 1.751 15.539 1.00 97.25 169 ARG A N 1
ATOM 1369 C CA . ARG A 1 169 ? -9.291 2.742 15.847 1.00 97.25 169 ARG A CA 1
ATOM 1370 C C . ARG A 1 169 ? -10.589 2.073 16.304 1.00 97.25 169 ARG A C 1
ATOM 1372 O O . ARG A 1 169 ? -11.168 2.534 17.287 1.00 97.25 169 ARG A O 1
ATOM 1379 N N . SER A 1 170 ? -11.017 0.998 15.636 1.00 98.19 170 SER A N 1
ATOM 1380 C CA . SER A 1 170 ? -12.186 0.202 16.046 1.00 98.19 170 SER A CA 1
ATOM 1381 C C . SER A 1 170 ? -11.982 -0.388 17.435 1.00 98.19 170 SER A C 1
ATOM 1383 O O . SER A 1 170 ? -12.759 -0.103 18.343 1.00 98.19 170 SER A O 1
ATOM 1385 N N . LEU A 1 171 ? -10.869 -1.100 17.632 1.00 98.19 171 LEU A N 1
ATOM 1386 C CA . LEU A 1 171 ? -10.529 -1.730 18.904 1.00 98.19 171 LEU A CA 1
ATOM 1387 C C . LEU A 1 171 ? -10.469 -0.708 20.046 1.00 98.19 171 LEU A C 1
ATOM 1389 O O . LEU A 1 171 ? -10.985 -0.950 21.133 1.00 98.19 171 LEU A O 1
ATOM 1393 N N . SER A 1 172 ? -9.887 0.468 19.800 1.00 98.19 172 SER A N 1
ATOM 1394 C CA . SER A 1 172 ? -9.830 1.551 20.790 1.00 98.19 172 SER A CA 1
ATOM 1395 C C . SER A 1 172 ? -11.220 2.104 21.126 1.00 98.19 172 SER A C 1
ATOM 1397 O O . SER A 1 172 ? -11.499 2.420 22.283 1.00 98.19 172 SER A O 1
ATOM 1399 N N . SER A 1 173 ? -12.108 2.210 20.132 1.00 98.25 173 SER A N 1
ATOM 1400 C CA . SER A 1 173 ? -13.504 2.612 20.338 1.00 98.25 173 SER A CA 1
ATOM 1401 C C . SER A 1 173 ? -14.274 1.576 21.162 1.00 98.25 173 SER A C 1
ATOM 1403 O O . SER A 1 173 ? -14.995 1.934 22.095 1.00 98.25 173 SER A O 1
ATOM 1405 N N . GLU A 1 174 ? -14.092 0.291 20.862 1.00 98.38 174 GLU A N 1
ATOM 1406 C CA . GLU A 1 174 ? -14.694 -0.818 21.607 1.00 98.38 174 GLU A CA 1
ATOM 1407 C C . GLU A 1 174 ? -14.206 -0.849 23.059 1.00 98.38 174 GLU A C 1
ATOM 1409 O O . GLU A 1 174 ? -15.021 -0.905 23.984 1.00 98.38 174 GLU A O 1
ATOM 1414 N N . LEU A 1 175 ? -12.894 -0.712 23.273 1.00 98.25 175 LEU A N 1
ATOM 1415 C CA . LEU A 1 175 ? -12.287 -0.631 24.602 1.00 98.25 175 LEU A CA 1
ATOM 1416 C C . LEU A 1 175 ? -12.852 0.549 25.404 1.00 98.25 175 LEU A C 1
ATOM 1418 O O . LEU A 1 175 ? -13.201 0.400 26.577 1.00 98.25 175 LEU A O 1
ATOM 1422 N N . ARG A 1 176 ? -12.998 1.717 24.768 1.00 98.00 176 ARG A N 1
ATOM 1423 C CA . ARG A 1 176 ? -13.589 2.902 25.400 1.00 98.00 176 ARG A CA 1
ATOM 1424 C C . ARG A 1 176 ? -15.055 2.679 25.772 1.00 98.00 176 ARG A C 1
ATOM 1426 O O . ARG A 1 176 ? -15.438 3.027 26.886 1.00 98.00 176 ARG A O 1
ATOM 1433 N N . SER A 1 177 ? -15.852 2.068 24.893 1.00 98.06 177 SER A N 1
ATOM 1434 C CA . SER A 1 177 ? -17.249 1.723 25.196 1.00 98.06 177 SER A CA 1
ATOM 1435 C C . SER A 1 177 ? -17.348 0.745 26.368 1.00 98.06 177 SER A C 1
ATOM 1437 O O . SER A 1 177 ? -18.181 0.918 27.257 1.00 98.06 177 SER A O 1
ATOM 1439 N N . LEU A 1 178 ? -16.480 -0.267 26.409 1.00 98.44 178 LEU A N 1
ATOM 1440 C CA . LEU A 1 178 ? -16.445 -1.226 27.509 1.00 98.44 178 LEU A CA 1
ATOM 1441 C C . LEU A 1 178 ? -16.067 -0.552 28.834 1.00 98.44 178 LEU A C 1
ATOM 1443 O O . LEU A 1 178 ? -16.685 -0.820 29.865 1.00 98.44 178 LEU A O 1
ATOM 1447 N N . HIS A 1 179 ? -15.092 0.355 28.804 1.00 97.94 179 HIS A N 1
ATOM 1448 C CA . HIS A 1 179 ? -14.691 1.128 29.974 1.00 97.94 179 HIS A CA 1
ATOM 1449 C C . HIS A 1 179 ? -15.825 2.028 30.483 1.00 97.94 179 HIS A C 1
ATOM 1451 O O . HIS A 1 179 ? -16.100 2.052 31.680 1.00 97.94 179 HIS A O 1
ATOM 1457 N N . GLU A 1 180 ? -16.533 2.717 29.587 1.00 98.38 180 GLU A N 1
ATOM 1458 C CA . GLU A 1 180 ? -17.700 3.533 29.936 1.00 98.38 180 GLU A CA 1
ATOM 1459 C C . GLU A 1 180 ? -18.807 2.695 30.594 1.00 98.38 180 GLU A C 1
ATOM 1461 O O . GLU A 1 180 ? -19.310 3.065 31.655 1.00 98.38 180 GLU A O 1
ATOM 1466 N N . LYS A 1 181 ? -19.107 1.511 30.043 1.00 98.38 181 LYS A N 1
ATOM 1467 C CA . LYS A 1 181 ? -20.046 0.556 30.658 1.00 98.38 181 LYS A CA 1
ATOM 1468 C C . LYS A 1 181 ? -19.591 0.111 32.050 1.00 98.38 181 LYS A C 1
ATOM 1470 O O . LYS A 1 181 ? -20.413 -0.001 32.956 1.00 98.38 181 LYS A O 1
ATOM 1475 N N . SER A 1 182 ? -18.295 -0.139 32.235 1.00 98.44 182 SER A N 1
ATOM 1476 C CA . SER A 1 182 ? -17.733 -0.512 33.540 1.00 98.44 182 SER A CA 1
ATOM 1477 C C . SER A 1 182 ? -17.913 0.606 34.575 1.00 98.44 182 SER A C 1
ATOM 1479 O O . SER A 1 182 ? -18.338 0.350 35.705 1.00 98.44 182 SER A O 1
ATOM 1481 N N . LEU A 1 183 ? -17.672 1.860 34.178 1.00 98.38 183 LEU A N 1
ATOM 1482 C CA . LEU A 1 183 ? -17.901 3.020 35.040 1.00 98.38 183 LEU A CA 1
ATOM 1483 C C . LEU A 1 183 ? -19.384 3.192 35.399 1.00 98.38 183 LEU A C 1
ATOM 1485 O O . LEU A 1 183 ? -19.687 3.405 36.575 1.00 98.38 183 LEU A O 1
ATOM 1489 N N . ASP A 1 184 ? -20.296 3.050 34.431 1.00 98.44 184 ASP A N 1
ATOM 1490 C CA . ASP A 1 184 ? -21.747 3.107 34.671 1.00 98.44 184 ASP A CA 1
ATOM 1491 C C . ASP A 1 184 ? -22.190 2.058 35.700 1.00 98.44 184 ASP A C 1
ATOM 1493 O O . ASP A 1 184 ? -22.815 2.385 36.713 1.00 98.44 184 ASP A O 1
ATOM 1497 N N . LEU A 1 185 ? -21.786 0.799 35.505 1.00 98.31 185 LEU A N 1
ATOM 1498 C CA . LEU A 1 185 ? -22.072 -0.275 36.457 1.00 98.31 185 LEU A CA 1
ATOM 1499 C C . LEU A 1 185 ? -21.502 0.031 37.847 1.00 98.31 185 LEU A C 1
ATOM 1501 O O . LEU A 1 185 ? -22.169 -0.216 38.855 1.00 98.31 185 LEU A O 1
ATOM 1505 N N . GLY A 1 186 ? -20.304 0.617 37.910 1.00 98.12 186 GLY A N 1
ATOM 1506 C CA . GLY A 1 186 ? -19.693 1.072 39.154 1.00 98.12 186 GLY A CA 1
ATOM 1507 C C . GLY A 1 186 ? -20.543 2.113 39.887 1.00 98.12 186 GLY A C 1
ATOM 1508 O O . GLY A 1 186 ? -20.748 1.997 41.099 1.00 98.12 186 GLY A O 1
ATOM 1509 N N . VAL A 1 187 ? -21.083 3.103 39.173 1.00 98.31 187 VAL A N 1
ATOM 15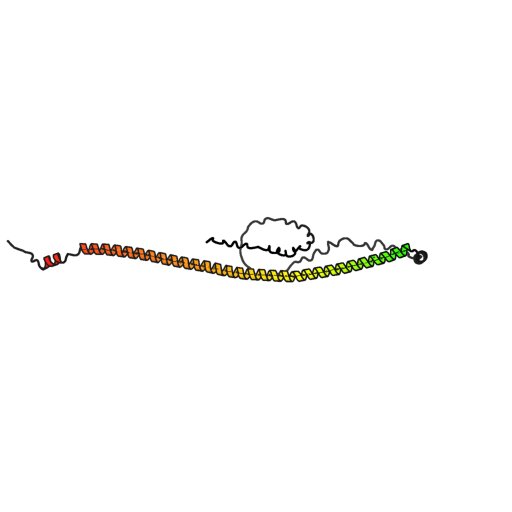10 C CA . VAL A 1 187 ? -21.988 4.117 39.745 1.00 98.31 187 VAL A CA 1
ATOM 1511 C C . VAL A 1 187 ? -23.295 3.478 40.210 1.00 98.31 187 VAL A C 1
ATOM 1513 O O . VAL A 1 187 ? -23.717 3.698 41.347 1.00 98.31 187 VAL A O 1
ATOM 1516 N N . ARG A 1 188 ? -23.911 2.629 39.384 1.00 98.12 188 ARG A N 1
ATOM 1517 C CA . ARG A 1 188 ? -25.164 1.938 39.729 1.00 98.12 188 ARG A CA 1
ATOM 1518 C C . ARG A 1 188 ? -25.016 1.065 40.973 1.00 98.12 188 ARG A C 1
ATOM 1520 O O . ARG A 1 188 ? -25.890 1.080 41.840 1.00 98.12 188 ARG A O 1
ATOM 1527 N N . LEU A 1 189 ? -23.899 0.351 41.101 1.00 98.38 189 LEU A N 1
ATOM 1528 C CA . LEU A 1 189 ? -23.594 -0.457 42.280 1.00 98.38 189 LEU A CA 1
ATOM 1529 C C . LEU A 1 189 ? -23.423 0.421 43.524 1.00 98.38 189 LEU A C 1
ATOM 1531 O O . LEU A 1 189 ? -24.004 0.102 44.563 1.00 98.38 189 LEU A O 1
ATOM 1535 N N . LYS A 1 190 ? -22.676 1.530 43.425 1.00 98.06 190 LYS A N 1
ATOM 1536 C CA . LYS A 1 190 ? -22.515 2.491 44.531 1.00 98.06 190 LYS A CA 1
ATOM 1537 C C . LYS A 1 190 ? -23.860 3.052 44.989 1.00 98.06 190 LYS A C 1
ATOM 1539 O O . LYS A 1 190 ? -24.128 3.052 46.187 1.00 98.06 190 LYS A O 1
ATOM 1544 N N . ASN A 1 191 ? -24.720 3.450 44.053 1.00 98.12 191 ASN A N 1
ATOM 1545 C CA . ASN A 1 191 ? -26.063 3.946 44.357 1.00 98.12 191 ASN A CA 1
ATOM 1546 C C . ASN A 1 191 ? -26.909 2.881 45.061 1.00 98.12 191 ASN A C 1
ATOM 1548 O O . ASN A 1 191 ? -27.545 3.179 46.069 1.00 98.12 191 ASN A O 1
ATOM 1552 N N . ARG A 1 192 ? -26.871 1.631 44.576 1.00 98.44 192 ARG A N 1
ATOM 1553 C CA . ARG A 1 192 ? -27.586 0.515 45.206 1.00 98.44 192 ARG A CA 1
ATOM 1554 C C . ARG A 1 192 ? -27.104 0.267 46.634 1.00 98.44 192 ARG A C 1
ATOM 1556 O O . ARG A 1 192 ? -27.940 0.161 47.518 1.00 98.44 192 ARG A O 1
ATOM 1563 N N . LYS A 1 193 ? -25.786 0.234 46.867 1.00 98.19 193 LYS A N 1
ATOM 1564 C CA . LYS A 1 193 ? -25.217 0.076 48.216 1.00 98.19 193 LYS A CA 1
ATOM 1565 C C . LYS A 1 193 ? -25.614 1.223 49.141 1.00 98.19 193 LYS A C 1
ATOM 1567 O O . LYS A 1 193 ? -26.007 0.978 50.268 1.00 98.19 193 LYS A O 1
ATOM 1572 N N . LEU A 1 194 ? -25.556 2.467 48.661 1.00 98.25 194 LEU A N 1
ATOM 1573 C CA . LEU A 1 194 ? -25.990 3.627 49.443 1.00 98.25 194 LEU A CA 1
ATOM 1574 C C . LEU A 1 194 ? -27.469 3.543 49.827 1.00 98.25 194 LEU A C 1
ATOM 1576 O O . LEU A 1 194 ? -27.818 3.851 50.963 1.00 98.25 194 LEU A O 1
ATOM 1580 N N . ALA A 1 195 ? -28.329 3.143 48.889 1.00 98.19 195 ALA A N 1
ATOM 1581 C CA . ALA A 1 195 ? -29.744 2.932 49.166 1.00 98.19 195 ALA A CA 1
ATOM 1582 C C . ALA A 1 195 ? -29.937 1.803 50.186 1.00 98.19 195 ALA A C 1
ATOM 1584 O O . ALA A 1 195 ? -30.621 2.008 51.178 1.00 98.19 195 ALA A O 1
ATOM 1585 N N . GLU A 1 196 ? -29.281 0.660 49.991 1.00 98.19 196 GLU A N 1
ATOM 1586 C CA . GLU A 1 196 ? -29.322 -0.484 50.906 1.00 98.19 196 GLU A CA 1
ATOM 1587 C C . GLU A 1 196 ? -28.911 -0.094 52.330 1.00 98.19 196 GLU A C 1
ATOM 1589 O O . GLU A 1 196 ? -29.653 -0.371 53.264 1.00 98.19 196 GLU A O 1
ATOM 1594 N N . THR A 1 197 ? -27.800 0.628 52.505 1.00 97.69 197 THR A N 1
ATOM 1595 C CA . THR A 1 197 ? -27.359 1.093 53.830 1.00 97.69 197 THR A CA 1
ATOM 1596 C C . THR A 1 197 ? -28.363 2.051 54.468 1.00 97.69 197 THR A C 1
ATOM 1598 O O . THR A 1 197 ? -28.651 1.932 55.655 1.00 97.69 197 THR A O 1
ATOM 1601 N N . LYS A 1 198 ? -28.926 2.988 53.692 1.00 97.12 198 LYS A N 1
ATOM 1602 C CA . LYS A 1 198 ? -29.949 3.915 54.199 1.00 97.12 198 LYS A CA 1
ATOM 1603 C C . LYS A 1 198 ? -31.232 3.188 54.599 1.00 97.12 198 LYS A C 1
ATOM 1605 O O . LYS A 1 198 ? -31.800 3.506 55.636 1.00 97.12 198 LYS A O 1
ATOM 1610 N N . LEU A 1 199 ? -31.680 2.227 53.790 1.00 97.50 199 LEU A N 1
ATOM 1611 C CA . LEU A 1 199 ? -32.860 1.423 54.102 1.00 97.50 199 LEU A CA 1
ATOM 1612 C C . LEU A 1 199 ? -32.618 0.526 55.318 1.00 97.50 199 LEU A C 1
ATOM 1614 O O . LEU A 1 199 ? -33.497 0.442 56.163 1.00 97.50 199 LEU A O 1
ATOM 1618 N N . ALA A 1 200 ? -31.450 -0.110 55.430 1.00 96.88 200 ALA A N 1
ATOM 1619 C CA . ALA A 1 200 ? -31.109 -0.948 56.577 1.00 96.88 200 ALA A CA 1
ATOM 1620 C C . ALA A 1 200 ? -31.148 -0.147 57.887 1.00 96.88 200 ALA A C 1
ATOM 1622 O O . ALA A 1 200 ? -31.839 -0.550 58.816 1.00 96.88 200 ALA A O 1
ATOM 1623 N N . ALA A 1 201 ? -30.510 1.029 57.918 1.00 95.50 201 ALA A N 1
ATOM 1624 C CA . ALA A 1 201 ? -30.538 1.913 59.084 1.00 95.50 201 ALA A CA 1
ATOM 1625 C C . ALA A 1 201 ? -31.968 2.347 59.456 1.00 95.50 201 ALA A C 1
ATOM 1627 O O . ALA A 1 201 ? -32.330 2.356 60.627 1.00 95.50 201 ALA A O 1
ATOM 1628 N N . PHE A 1 202 ? -32.805 2.660 58.46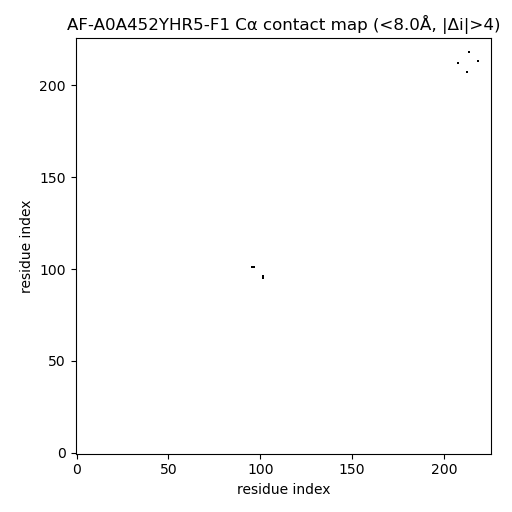1 1.00 96.62 202 PHE A N 1
ATOM 1629 C CA . PHE A 1 202 ? -34.208 2.998 58.702 1.00 96.62 202 PHE A CA 1
ATOM 1630 C C . PHE A 1 202 ? -35.012 1.812 59.256 1.00 96.62 202 PHE A C 1
ATOM 1632 O O . PHE A 1 202 ? -35.816 1.983 60.168 1.00 96.62 202 PHE A O 1
ATOM 1639 N N . VAL A 1 203 ? -34.799 0.603 58.724 1.00 96.56 203 VAL A N 1
ATOM 1640 C CA . VAL A 1 203 ? -35.462 -0.616 59.214 1.00 96.56 203 VAL A CA 1
ATOM 1641 C C . VAL A 1 203 ? -35.067 -0.907 60.663 1.00 96.56 203 VAL A C 1
ATOM 1643 O O . VAL A 1 203 ? -35.933 -1.253 61.461 1.00 96.56 203 VAL A O 1
ATOM 1646 N N . GLU A 1 204 ? -33.797 -0.725 61.024 1.00 93.38 204 GLU A N 1
ATOM 1647 C CA . GLU A 1 204 ? -33.326 -0.873 62.408 1.00 93.38 204 GLU A CA 1
ATOM 1648 C C . GLU A 1 204 ? -33.996 0.118 63.372 1.00 93.38 204 GLU A C 1
ATOM 1650 O O . GLU A 1 204 ? -34.271 -0.244 64.513 1.00 93.38 204 GLU A O 1
ATOM 1655 N N . GLU A 1 205 ? -34.306 1.338 62.922 1.00 92.50 205 GLU A N 1
ATOM 1656 C CA . GLU A 1 205 ? -34.957 2.366 63.746 1.00 92.50 205 GLU A CA 1
ATOM 1657 C C . GLU A 1 205 ? -36.444 2.069 64.016 1.00 92.50 205 GLU A C 1
ATOM 1659 O O . GLU A 1 205 ? -36.945 2.349 65.105 1.00 92.50 205 GLU A O 1
ATOM 1664 N N . ILE A 1 206 ? -37.161 1.491 63.046 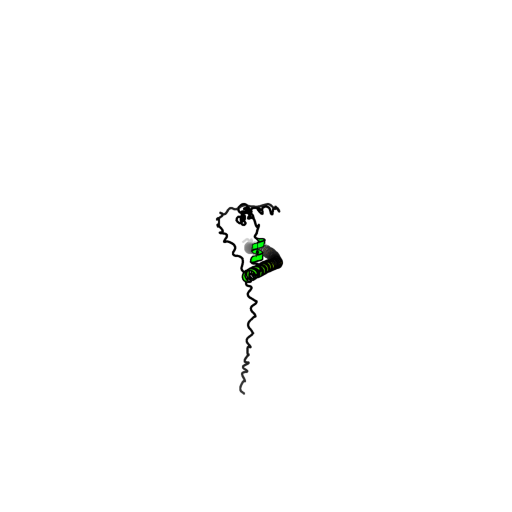1.00 92.75 206 ILE A N 1
ATOM 1665 C CA . ILE A 1 206 ? -38.605 1.215 63.177 1.00 92.75 206 ILE A CA 1
ATOM 1666 C C . ILE A 1 206 ? -38.916 -0.147 63.806 1.00 92.75 206 ILE A C 1
ATOM 1668 O O . ILE A 1 206 ? -40.037 -0.370 64.270 1.00 92.75 206 ILE A O 1
ATOM 1672 N N . VAL A 1 207 ? -37.969 -1.089 63.778 1.00 92.25 207 VAL A N 1
ATOM 1673 C CA . VAL A 1 207 ? -38.168 -2.428 64.337 1.00 92.25 207 VAL A CA 1
ATOM 1674 C C . VAL A 1 207 ? -38.202 -2.340 65.860 1.00 92.25 207 VAL A C 1
ATOM 1676 O O . VAL A 1 207 ? -37.250 -1.907 66.503 1.00 92.25 207 VAL A O 1
ATOM 1679 N N . ALA A 1 208 ? -39.304 -2.804 66.452 1.00 87.75 208 ALA A N 1
ATOM 1680 C CA . ALA A 1 208 ? -39.418 -2.922 67.898 1.00 87.75 208 ALA A CA 1
ATOM 1681 C C . ALA A 1 208 ? -38.343 -3.893 68.425 1.00 87.75 208 ALA A C 1
ATOM 1683 O O . ALA A 1 208 ? -38.302 -5.046 67.982 1.00 87.75 208 ALA A O 1
ATOM 1684 N N . PRO A 1 209 ? -37.491 -3.474 69.381 1.00 88.81 209 PRO A N 1
ATOM 1685 C CA . PRO A 1 209 ? -36.483 -4.356 69.946 1.00 88.81 209 PRO A CA 1
ATOM 1686 C C . PRO A 1 209 ? -37.138 -5.600 70.560 1.00 88.81 209 PRO A C 1
ATOM 1688 O O . PRO A 1 209 ? -38.170 -5.476 71.222 1.00 88.81 209 PRO A O 1
ATOM 1691 N N . PRO A 1 210 ? -36.536 -6.794 70.435 1.00 85.75 210 PRO A N 1
ATOM 1692 C CA . PRO A 1 210 ? -37.118 -8.023 70.976 1.00 85.75 210 PRO A CA 1
ATOM 1693 C C . PRO A 1 210 ? -37.350 -7.950 72.492 1.00 85.75 210 PRO A C 1
ATOM 1695 O O . PRO A 1 210 ? -38.309 -8.523 72.990 1.00 85.75 210 PRO A O 1
ATOM 1698 N N . GLY A 1 211 ? -36.543 -7.174 73.227 1.00 86.00 211 GLY A N 1
ATOM 1699 C CA . GLY A 1 211 ? -36.787 -6.899 74.647 1.00 86.00 211 GLY A CA 1
ATOM 1700 C C . GLY A 1 211 ? -38.085 -6.124 74.914 1.00 86.00 211 GLY A C 1
ATOM 1701 O O . GLY A 1 211 ? -38.776 -6.431 75.878 1.00 86.00 211 GLY A O 1
ATOM 1702 N N . LEU A 1 212 ? -38.451 -5.171 74.047 1.00 85.81 212 LEU A N 1
ATOM 1703 C CA . LEU A 1 212 ? -39.733 -4.458 74.124 1.00 85.81 212 LEU A CA 1
ATOM 1704 C C . LEU A 1 212 ? -40.898 -5.396 73.788 1.00 85.81 212 LEU A C 1
ATOM 1706 O O . LEU A 1 212 ? -41.917 -5.376 74.468 1.00 85.81 212 LEU A O 1
ATOM 1710 N N . VAL A 1 213 ? -40.734 -6.239 72.766 1.00 88.06 213 VAL A N 1
ATOM 1711 C CA . VAL A 1 213 ? -41.747 -7.230 72.375 1.00 88.06 213 VAL A CA 1
ATOM 1712 C C . VAL A 1 213 ? -41.994 -8.229 73.508 1.00 88.06 213 VAL A C 1
ATOM 1714 O O . VAL A 1 213 ? -43.142 -8.442 73.886 1.00 88.06 213 VAL A O 1
ATOM 1717 N N . ASN A 1 214 ? -40.934 -8.771 74.110 1.00 86.94 214 ASN A N 1
ATOM 1718 C CA . ASN A 1 214 ? -41.048 -9.686 75.246 1.00 86.94 214 ASN A CA 1
ATOM 1719 C C . ASN A 1 214 ? -41.656 -8.990 76.469 1.00 86.94 214 ASN A C 1
ATOM 1721 O O . ASN A 1 214 ? -42.520 -9.562 77.111 1.00 86.94 214 ASN A O 1
ATOM 1725 N N . ALA A 1 215 ? -41.306 -7.730 76.750 1.00 84.56 215 ALA A N 1
ATOM 1726 C CA . ALA A 1 215 ? -41.928 -6.974 77.840 1.00 84.56 215 ALA A CA 1
ATOM 1727 C C . ALA A 1 215 ? -43.439 -6.742 77.642 1.00 84.56 215 ALA A C 1
ATOM 1729 O O . ALA A 1 215 ? -44.164 -6.646 78.626 1.00 84.56 215 ALA A O 1
ATOM 1730 N N . ILE A 1 216 ? -43.925 -6.658 76.398 1.00 85.19 216 ILE A N 1
ATOM 1731 C CA . ILE A 1 216 ? -45.362 -6.557 76.089 1.00 85.19 216 ILE A CA 1
ATOM 1732 C C . ILE A 1 216 ? -46.058 -7.924 76.195 1.00 85.19 216 ILE A C 1
ATOM 1734 O O . ILE A 1 216 ? -47.208 -7.982 76.616 1.00 85.19 216 ILE A O 1
ATOM 1738 N N . ILE A 1 217 ? -45.389 -9.009 75.788 1.00 85.56 217 ILE A N 1
ATOM 1739 C CA . ILE A 1 217 ? -45.954 -10.371 75.790 1.00 85.56 217 ILE A CA 1
ATOM 1740 C C . ILE A 1 217 ? -45.945 -10.984 77.198 1.00 85.56 217 ILE A C 1
ATOM 1742 O O . ILE A 1 217 ? -46.945 -11.563 77.615 1.00 85.56 217 ILE A O 1
ATOM 1746 N N . ASP A 1 218 ? -44.832 -10.845 77.919 1.00 82.19 218 ASP A N 1
ATOM 1747 C CA . ASP A 1 218 ? -44.631 -11.359 79.280 1.00 82.19 218 ASP A CA 1
ATOM 1748 C C . ASP A 1 218 ? -45.181 -10.392 80.341 1.00 82.19 218 ASP A C 1
ATOM 1750 O O . ASP A 1 218 ? -45.431 -10.776 81.485 1.00 82.19 218 ASP A O 1
ATOM 1754 N N . GLY A 1 219 ? -45.367 -9.123 79.971 1.00 62.84 219 GLY A N 1
ATOM 1755 C CA . GLY A 1 219 ? -46.000 -8.119 80.806 1.00 62.84 219 GLY A CA 1
ATOM 1756 C C . GLY A 1 219 ? -47.507 -8.311 80.825 1.00 62.84 219 GLY A C 1
ATOM 1757 O O . GLY A 1 219 ? -48.225 -7.774 79.983 1.00 62.84 219 GLY A O 1
ATOM 1758 N N . GLU A 1 220 ? -48.005 -8.982 81.863 1.00 57.31 220 GLU A N 1
ATOM 1759 C CA . GLU A 1 220 ? -49.279 -8.578 82.447 1.00 57.31 220 GLU A CA 1
ATOM 1760 C C . GLU A 1 220 ? -49.250 -7.049 82.562 1.00 57.31 220 GLU A C 1
ATOM 1762 O O . GLU A 1 220 ? -48.453 -6.479 83.314 1.00 57.31 220 GLU A O 1
ATOM 1767 N N . PHE A 1 221 ? -50.105 -6.361 81.801 1.00 57.19 221 PHE A N 1
ATOM 1768 C CA . PHE A 1 221 ? -50.544 -5.036 82.200 1.00 57.19 221 PHE A CA 1
ATOM 1769 C C . PHE A 1 221 ? -51.034 -5.207 83.633 1.00 57.19 221 PHE A C 1
ATOM 1771 O O . PHE A 1 221 ? -52.114 -5.757 83.852 1.00 57.19 221 PHE A O 1
ATOM 1778 N N . LEU A 1 222 ? -50.220 -4.784 84.600 1.00 51.94 222 LEU A N 1
ATOM 1779 C CA . LEU A 1 222 ? -50.624 -4.600 85.980 1.00 51.94 222 LEU A CA 1
ATOM 1780 C C . LEU A 1 222 ? -51.714 -3.523 85.986 1.00 51.94 222 LEU A C 1
ATOM 1782 O O . LEU A 1 222 ? -51.500 -2.380 86.375 1.00 51.94 222 LEU A O 1
ATOM 1786 N N . LEU A 1 223 ? -52.923 -3.919 85.597 1.00 47.56 223 LEU A N 1
ATOM 1787 C CA . LEU A 1 223 ? -54.177 -3.427 86.134 1.00 47.56 223 LEU A CA 1
ATOM 1788 C C . LEU A 1 223 ? -54.282 -3.919 87.590 1.00 47.56 223 LEU A C 1
ATOM 1790 O O . LEU A 1 223 ? -55.230 -4.591 87.979 1.00 47.56 223 LEU A O 1
ATOM 1794 N N . ALA A 1 224 ? -53.287 -3.578 88.408 1.00 47.53 224 ALA A N 1
ATOM 1795 C CA . ALA A 1 224 ? -53.524 -3.256 89.800 1.00 47.53 224 ALA A CA 1
ATOM 1796 C C . ALA A 1 224 ? -53.983 -1.783 89.752 1.00 47.53 224 ALA A C 1
ATOM 1798 O O . ALA A 1 224 ? -53.180 -0.887 89.558 1.00 47.53 224 ALA A O 1
ATOM 1799 N N . GLY A 1 225 ? -55.269 -1.445 89.771 1.00 53.12 225 GLY A N 1
ATOM 1800 C CA . GLY A 1 225 ? -56.289 -2.137 90.534 1.00 53.12 225 GLY A CA 1
ATOM 1801 C C . GLY A 1 225 ? -56.015 -2.018 92.035 1.00 53.12 225 GLY A C 1
ATOM 1802 O O . GLY A 1 225 ? -56.221 -3.005 92.734 1.00 53.12 225 GLY A O 1
ATOM 1803 N N . LYS A 1 226 ? -55.492 -0.873 92.507 1.00 38.41 226 LYS A N 1
ATOM 1804 C CA . LYS A 1 226 ? -55.716 -0.266 93.836 1.00 38.41 226 LYS A CA 1
ATOM 1805 C C . LYS A 1 226 ? -54.915 1.018 94.010 1.00 38.41 226 LYS A C 1
ATOM 1807 O O . LYS A 1 226 ? -53.719 1.006 93.657 1.00 38.41 226 LYS A O 1
#

Sequence (226 aa):
RRPLSSTHTHHYFPLPPPDHPPTYQPPRRPISPHRHRYRRRRSSGSRSSRGTKNSCMAGVQERQYEEFFGGFYFDEDALSKDISLDGLDKELEEHKNYDVLISILTNGEKQRDMATMVEGNLGHIEQDLIQDYIKDNDSLVLLHDQIHDCDIVLSQIGSLLSGFQVHIRSLSSELRSLHEKSLDLGVRLKNRKLAETKLAAFVEEIVAPPGLVNAIIDGEFLLAGK

Organism: Aegilops tauschii subsp. strangulata (NCBI:txid200361)

Mean predicted aligned error: 21.24 Å

pLDDT: mean 73.22, std 23.93, range [33.34, 98.44]

InterPro domains:
  IPR007258 Vps52 [PTHR14190] (77-220)
  IPR048319 Vps52, coiled-coil domain [PF04129] (132-220)

Foldseek 3Di:
DDDDDDDPDPPDDDDDDPDDDPDDDDPDPDPDPDDPDPDPDDDDDDDDDDDDDDDDPDDPPPPDPPPPPPDDPPPPVPPPPPPPCVCVVVVCVVCVPVPVVVVVVVVVVVVVVVVVVVVVVVVVVVVVVVVVVVVVVVVVVVVVVVVVVVVVVVVVVVVVVVVVVVVVVVVVVVVVVVVVVVVVVVVVVVVVVVVVVVVVVVCVVPDDPVVNVCCVVVDDPPPPPD

Solvent-accessible surface area (backbone atoms only — not comparable to full-atom values): 14592 Å² total; per-residue (Å²): 139,82,86,83,82,83,78,82,80,80,81,77,75,81,77,79,78,80,82,73,72,80,79,82,72,75,78,84,70,76,84,69,80,83,79,81,78,79,80,76,86,77,82,90,78,92,83,83,88,88,78,94,70,93,79,72,100,70,77,84,74,92,76,78,90,76,74,82,77,72,79,73,80,74,70,73,83,81,68,81,68,86,72,78,67,78,64,49,68,58,56,48,63,75,51,68,80,38,66,66,58,53,50,51,53,57,48,52,51,52,50,49,54,49,49,54,49,50,53,51,51,49,53,50,52,51,52,51,51,52,51,50,53,54,58,52,46,55,55,50,50,52,50,50,51,55,52,50,53,50,52,52,53,52,49,51,53,51,53,51,53,51,49,50,52,52,50,52,52,49,52,51,51,52,53,49,52,53,50,51,53,52,50,51,52,52,51,54,50,50,53,49,51,53,49,50,54,54,50,50,55,52,50,62,71,70,50,77,52,68,69,58,52,46,51,58,73,74,39,72,78,76,75,67,86,125

Radius of gyration: 54.65 Å; Cα contacts (8 Å, |Δi|>4): 4; chains: 1; bounding box: 113×41×174 Å

Secondary structure (DSSP, 8-state):
------------PPPPPP-PPP-------------------PPP--------------------SSSSS-S----GGG-------TTHHHHHHHTTT-HHHHHHHHHHHHHHHHHHHHHHHHHHHHHHHHHHHHHHHHHHHHHHHHHHHHHHHHHHHHHHHHHHHHHHHHHHHHHHHHHHHHHHHHHHHHHHHHHHHHHHHHHHHHSPPHHHHHHHHS--------